Protein 4OOB (pdb70)

Sequence (245 aa):
TVTVEELPIDPANVAAYAAVTGLRYGNQVPLTYPFALTFPSVMSLVTGFDFPFAAMGAIHTENHITQYRPIAVTDAVGVRVRAENLREHRRGLLVDLVTNVSVGNDVAWHQVTTFLHQQRTSLSGEPKPPPQKPPPAAVLRITPAKIRRYAAVGGDHNPIHTNPIAAKLFGFPTVIAHGMFTAAAVLANIEARFPDAVRYSVRFAKPVLLPATAGLYVAEGDGGWDLTLRNMKGYPHLTATVRGL

Foldseek 3Di:
DFKDAWAAADLVLLVLLCVLLVADRDFFRAQLQVQLVCVLVQVCVVVVDRDLADPALKAWFKKKKWFQFTDTNGFIWIKDWDKDDWDADLFATKIWIWMFIDGPPDTGMIMTTIIGDGDHDPCVPDDDDDAPFDAFPDKDFAALVSQVSNSVRRRHPNCLQRPQVSVVVNPHRGRFHHPSSVQSNLCHPVVVPADRGKMKMKGADDTQHPRAIWGKHWDADPQGIWIFIAGVCGGTRMIMDMGHD

B-factor: mean 23.78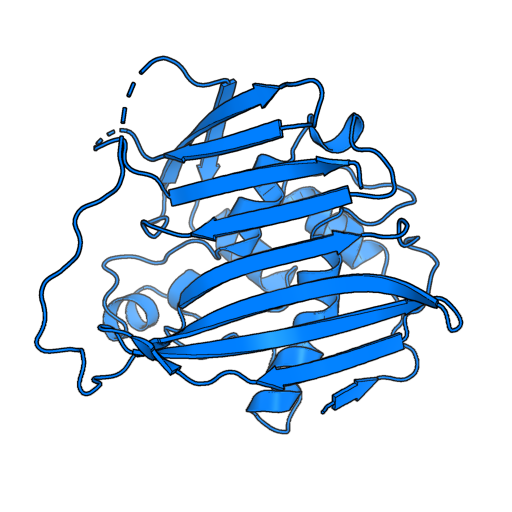, std 10.03, range [5.86, 68.4]

Secondary structure (DSSP, 8-state):
-EEEEEEE--HHHHHHHHHHHT---SSBPPTTHHHHHHHHHHHHHHHSS---SPPTT-EEEEEEEEESSPPBTT-EEEEEEEEEEEEEETTEEEEEEEEEEEETTEEEEEEEEEEEEE---TTSSSPPP-------SEEEEE-HHHHHHHHHHTT---TTTT-HHHHHHTT-SS-B--HHHHHHHTTTTGGGG--SSEEEEEEE-S--BSSEEEEEEEEE-SSEEEEEEE-----EEEEEEEEE-

Structure (mmCIF, N/CA/C/O backbone):
data_4OOB
#
_entry.id   4OOB
#
_cell.length_a   64.001
_cell.length_b   64.001
_cell.length_c   139.941
_cell.angle_alpha   90.000
_cell.angle_beta   90.000
_cell.angle_gamma   90.000
#
_symmetry.space_group_name_H-M   'P 43 21 2'
#
loop_
_entity.id
_entity.type
_entity.pdbx_description
1 polymer 'Uncharacterized protein HtdX'
2 non-polymer 'CHLORIDE ION'
3 water water
#
loop_
_atom_site.group_PDB
_atom_site.id
_atom_site.type_symbol
_atom_site.label_atom_id
_atom_site.label_alt_id
_atom_site.label_comp_id
_atom_site.label_asym_id
_atom_site.label_entity_id
_atom_site.label_seq_id
_atom_site.pdbx_PDB_ins_code
_atom_site.Cartn_x
_atom_site.Cartn_y
_atom_site.Cartn_z
_atom_site.occupancy
_atom_site.B_iso_or_equiv
_atom_site.auth_seq_id
_atom_site.auth_comp_id
_atom_site.auth_asym_id
_atom_site.auth_atom_id
_atom_site.pdbx_PDB_model_num
ATOM 1 N N . THR A 1 11 ? -13.949 -6.231 19.151 1.00 41.27 3 THR A N 1
ATOM 2 C CA . THR A 1 11 ? -14.032 -4.724 19.132 1.00 43.27 3 THR A CA 1
ATOM 3 C C . THR A 1 11 ? -12.811 -4.024 18.505 1.00 39.54 3 THR A C 1
ATOM 4 O O . THR A 1 11 ? -11.699 -4.335 18.843 1.00 34.80 3 THR A O 1
ATOM 8 N N . VAL A 1 12 ? -13.038 -3.089 17.574 1.00 37.08 4 VAL A N 1
ATOM 9 C CA . VAL A 1 12 ? -11.983 -2.170 17.092 1.00 34.66 4 VAL A CA 1
ATOM 10 C C . VAL A 1 12 ? -12.339 -0.739 17.474 1.00 33.84 4 VAL A C 1
ATOM 11 O O . VAL A 1 12 ? -13.501 -0.368 17.491 1.00 33.57 4 VAL A O 1
ATOM 15 N N . THR A 1 13 ? -11.318 0.076 17.712 1.00 32.54 5 THR A N 1
ATOM 16 C CA . THR A 1 13 ? -11.485 1.402 18.284 1.00 34.00 5 THR A CA 1
ATOM 17 C C . THR A 1 13 ? -10.613 2.379 17.511 1.00 34.16 5 THR A C 1
ATOM 18 O O . THR A 1 13 ? -9.444 2.091 17.254 1.00 36.34 5 THR A O 1
ATOM 22 N N . VAL A 1 14 ? -11.172 3.503 17.099 1.00 32.63 6 VAL A N 1
ATOM 23 C CA . VAL A 1 14 ? -10.362 4.522 16.434 1.00 34.17 6 VAL A CA 1
ATOM 24 C C . VAL A 1 14 ? -10.641 5.849 17.105 1.00 34.35 6 VAL A C 1
ATOM 25 O O . VAL A 1 14 ? -11.745 6.360 17.046 1.00 30.32 6 VAL A O 1
ATOM 29 N N . GLU A 1 15 ? -9.603 6.379 17.743 1.00 41.36 7 GLU A N 1
ATOM 30 C CA . GLU A 1 15 ? -9.694 7.538 18.629 1.00 44.78 7 GLU A CA 1
ATOM 31 C C . GLU A 1 15 ? -10.267 8.755 17.978 1.00 41.64 7 GLU A C 1
ATOM 32 O O . GLU A 1 15 ? -11.189 9.372 18.493 1.00 42.20 7 GLU A O 1
ATOM 38 N N . GLU A 1 16 ? -9.654 9.154 16.886 1.00 42.21 8 GLU A N 1
ATOM 39 C CA . GLU A 1 16 ? -10.015 10.412 16.274 1.00 46.78 8 GLU A CA 1
ATOM 40 C C . GLU A 1 16 ? -9.706 10.239 14.821 1.00 48.38 8 GLU A C 1
ATOM 41 O O . GLU A 1 16 ? -8.546 10.062 14.438 1.00 57.66 8 GLU A O 1
ATOM 47 N N . LEU A 1 17 ? -10.765 10.236 14.026 1.00 45.05 9 LEU A N 1
ATOM 48 C CA . LEU A 1 17 ? -10.673 10.017 12.607 1.00 41.55 9 LEU A CA 1
ATOM 49 C C . LEU A 1 17 ? -11.096 11.334 11.963 1.00 40.59 9 LEU A C 1
ATOM 50 O O . LEU A 1 17 ? -12.235 11.803 12.187 1.00 34.40 9 LEU A O 1
ATOM 55 N N . PRO A 1 18 ? -10.155 11.979 11.234 1.00 39.55 10 PRO A N 1
ATOM 56 C CA . PRO A 1 18 ? -10.512 13.212 10.526 1.00 38.67 10 PRO A CA 1
ATOM 57 C C . PRO A 1 18 ? -11.345 12.912 9.287 1.00 33.57 10 PRO A C 1
ATOM 58 O O . PRO A 1 18 ? -11.329 11.809 8.772 1.00 28.81 10 PRO A O 1
ATOM 62 N N . ILE A 1 19 ? -12.085 13.907 8.836 1.00 34.11 11 ILE A N 1
ATOM 63 C CA . ILE A 1 19 ? -12.860 13.776 7.620 1.00 32.91 11 ILE A CA 1
ATOM 64 C C . ILE A 1 19 ? -12.211 14.659 6.570 1.00 32.37 11 ILE A C 1
ATOM 65 O O . ILE A 1 19 ? -12.028 15.849 6.785 1.00 35.07 11 ILE A O 1
ATOM 70 N N . ASP A 1 20 ? -11.839 14.049 5.452 1.00 31.20 12 ASP A N 1
ATOM 71 C CA . ASP A 1 20 ? -11.423 14.770 4.285 1.00 30.89 12 ASP A CA 1
ATOM 72 C C . ASP A 1 20 ? -12.597 15.314 3.452 1.00 31.03 12 ASP A C 1
ATOM 73 O O . ASP A 1 20 ? -13.273 14.544 2.752 1.00 29.68 12 ASP A O 1
ATOM 78 N N . PRO A 1 21 ? -12.780 16.653 3.439 1.00 28.92 13 PRO A N 1
ATOM 79 C CA . PRO A 1 21 ? -13.885 17.223 2.700 1.00 28.01 13 PRO A CA 1
ATOM 80 C C . PRO A 1 21 ? -13.914 16.872 1.209 1.00 28.02 13 PRO A C 1
ATOM 81 O O . PRO A 1 21 ? -15.013 16.853 0.617 1.00 27.56 13 PRO A O 1
ATOM 85 N N . ALA A 1 22 ? -12.740 16.625 0.611 1.00 27.92 14 ALA A N 1
ATOM 86 C CA . ALA A 1 22 ? -12.628 16.266 -0.826 1.00 27.68 14 ALA A CA 1
ATOM 87 C C . ALA A 1 22 ? -13.252 14.894 -1.083 1.00 26.79 14 ALA A C 1
ATOM 88 O O . ALA A 1 22 ? -13.809 14.616 -2.166 1.00 27.34 14 ALA A O 1
ATOM 90 N N . ASN A 1 23 ? -13.088 14.015 -0.106 1.00 25.86 15 ASN A N 1
ATOM 91 C CA . ASN A 1 23 ? -13.615 12.674 -0.214 1.00 24.64 15 ASN A CA 1
ATOM 92 C C . ASN A 1 23 ? -15.140 12.722 -0.090 1.00 22.72 15 ASN A C 1
ATOM 93 O O . ASN A 1 23 ? -15.840 12.069 -0.834 1.00 22.12 15 ASN A O 1
ATOM 98 N N . VAL A 1 24 ? -15.644 13.545 0.828 1.00 21.80 16 VAL A N 1
ATOM 99 C CA . VAL A 1 24 ? -17.074 13.778 0.932 1.00 22.62 16 VAL A CA 1
ATOM 100 C C . VAL A 1 24 ? -17.615 14.312 -0.416 1.00 21.93 16 VAL A C 1
ATOM 101 O O . VAL A 1 24 ? -18.593 13.781 -0.937 1.00 20.97 16 VAL A O 1
ATOM 105 N N . ALA A 1 25 ? -16.957 15.331 -0.964 1.00 21.99 17 ALA A N 1
ATOM 106 C CA . ALA A 1 25 ? -17.388 15.953 -2.234 1.00 22.78 17 ALA A CA 1
ATOM 107 C C . ALA A 1 25 ? -17.413 14.923 -3.327 1.00 21.46 17 ALA A C 1
ATOM 108 O O . ALA A 1 25 ? -18.329 14.873 -4.109 1.00 21.80 17 ALA A O 1
ATOM 110 N N . ALA A 1 26 ? -16.379 14.098 -3.364 1.00 21.25 18 ALA A N 1
ATOM 111 C CA . ALA A 1 26 ? -16.242 13.124 -4.436 1.00 20.62 18 ALA A CA 1
ATOM 112 C C . ALA A 1 26 ? -17.333 12.089 -4.311 1.00 19.46 18 ALA A C 1
ATOM 113 O O . ALA A 1 26 ? -17.843 11.648 -5.326 1.00 19.77 18 ALA A O 1
ATOM 115 N N . TYR A 1 27 ? -17.647 11.709 -3.064 1.00 19.15 19 TYR A N 1
ATOM 116 C CA . TYR A 1 27 ? -18.718 10.751 -2.713 1.00 18.44 19 TYR A CA 1
ATOM 117 C C . TYR A 1 27 ? -20.078 11.312 -3.054 1.00 18.23 19 TYR A C 1
ATOM 118 O O . TYR A 1 27 ? -20.906 10.641 -3.674 1.00 17.59 19 TYR A O 1
ATOM 127 N N . ALA A 1 28 ? -20.348 12.527 -2.597 1.00 19.18 20 ALA A N 1
ATOM 128 C CA . ALA A 1 28 ? -21.578 13.176 -2.977 1.00 19.41 20 ALA A CA 1
ATOM 129 C C . ALA A 1 28 ? -21.687 13.200 -4.513 1.00 20.29 20 ALA A C 1
ATOM 130 O O . ALA A 1 28 ? -22.735 12.841 -5.048 1.00 22.65 20 ALA A O 1
ATOM 132 N N . ALA A 1 29 ? -20.613 13.527 -5.244 1.00 18.94 21 ALA A N 1
ATOM 133 C CA . ALA A 1 29 ? -20.722 13.593 -6.719 1.00 18.26 21 ALA A CA 1
ATOM 134 C C . ALA A 1 29 ? -21.060 12.242 -7.343 1.00 17.64 21 ALA A C 1
ATOM 135 O O . ALA A 1 29 ? -21.958 12.119 -8.206 1.00 17.13 21 ALA A O 1
ATOM 137 N N . VAL A 1 30 ? -20.327 11.212 -6.928 1.00 17.18 22 VAL A N 1
ATOM 138 C CA . VAL A 1 30 ? -20.560 9.883 -7.522 1.00 17.05 22 VAL A CA 1
ATOM 139 C C . VAL A 1 30 ? -21.952 9.306 -7.170 1.00 15.95 22 VAL A C 1
ATOM 140 O O . VAL A 1 30 ? -22.558 8.633 -8.009 1.00 14.89 22 VAL A O 1
ATOM 144 N N . THR A 1 31 ? -22.427 9.531 -5.933 1.00 15.43 23 THR A N 1
ATOM 145 C CA . THR A 1 31 ? -23.750 9.037 -5.524 1.00 15.70 23 THR A CA 1
ATOM 146 C C . THR A 1 31 ? -24.910 9.912 -5.987 1.00 16.45 23 THR A C 1
ATOM 147 O O . THR A 1 31 ? -26.068 9.486 -5.907 1.00 16.60 23 THR A O 1
ATOM 151 N N . GLY A 1 32 ? -24.595 11.093 -6.526 1.00 17.67 24 GLY A N 1
ATOM 152 C CA . GLY A 1 32 ? -25.588 12.072 -6.933 1.00 18.92 24 GLY A CA 1
ATOM 153 C C . GLY A 1 32 ? -26.261 12.761 -5.745 1.00 20.71 24 GLY A C 1
ATOM 154 O O . GLY A 1 32 ? -27.430 13.112 -5.804 1.00 24.47 24 GLY A O 1
ATOM 155 N N . LEU A 1 33 ? -25.555 12.903 -4.640 1.00 20.76 25 LEU A N 1
ATOM 156 C CA . LEU A 1 33 ? -26.113 13.450 -3.433 1.00 20.03 25 LEU A CA 1
ATOM 157 C C . LEU A 1 33 ? -25.499 14.841 -3.264 1.00 21.45 25 LEU A C 1
ATOM 158 O O . LEU A 1 33 ? -24.615 15.230 -4.038 1.00 21.55 25 LEU A O 1
ATOM 163 N N . ARG A 1 34 ? -25.985 15.604 -2.298 1.00 21.93 26 ARG A N 1
ATOM 164 C CA . ARG A 1 34 ? -25.656 17.011 -2.201 1.00 23.37 26 ARG A CA 1
ATOM 165 C C . ARG A 1 34 ? -24.413 17.148 -1.323 1.00 22.63 26 ARG A C 1
ATOM 166 O O . ARG A 1 34 ? -24.348 16.542 -0.285 1.00 22.78 26 ARG A O 1
ATOM 174 N N . TYR A 1 35 ? -23.415 17.891 -1.772 1.00 22.12 27 TYR A N 1
ATOM 175 C CA . TYR A 1 35 ? -22.258 18.211 -0.978 1.00 22.85 27 TYR A CA 1
ATOM 176 C C . TYR A 1 35 ? -22.552 19.509 -0.248 1.00 23.09 27 TYR A C 1
ATOM 177 O O . TYR A 1 35 ? -22.877 20.499 -0.885 1.00 23.81 27 TYR A O 1
ATOM 186 N N . GLY A 1 36 ? -22.389 19.487 1.067 1.00 22.34 28 GLY A N 1
ATOM 187 C CA . GLY A 1 36 ? -22.569 20.636 1.929 1.00 24.94 28 GLY A CA 1
ATOM 188 C C . GLY A 1 36 ? -21.853 20.545 3.275 1.00 27.58 28 GLY A C 1
ATOM 189 O O . GLY A 1 36 ? -20.892 19.749 3.461 1.00 28.89 28 GLY A O 1
ATOM 190 N N . ASN A 1 37 ? -22.290 21.375 4.225 1.00 30.07 2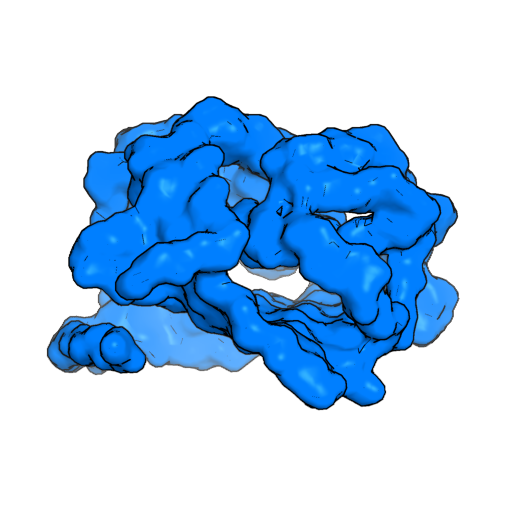9 ASN A N 1
ATOM 191 C CA . ASN A 1 37 ? -21.680 21.363 5.583 1.00 31.55 29 ASN A CA 1
ATOM 192 C C . ASN A 1 37 ? -21.855 20.041 6.305 1.00 28.04 29 ASN A C 1
ATOM 193 O O . ASN A 1 37 ? -20.945 19.664 7.041 1.00 25.23 29 ASN A O 1
ATOM 198 N N . GLN A 1 38 ? -23.014 19.372 6.120 1.00 26.94 30 GLN A N 1
ATOM 199 C CA . GLN A 1 38 ? -23.257 18.031 6.724 1.00 26.52 30 GLN A CA 1
ATOM 200 C C . GLN A 1 38 ? -22.885 16.920 5.756 1.00 24.58 30 GLN A C 1
ATOM 201 O O . GLN A 1 38 ? -23.269 16.944 4.599 1.00 23.49 30 GLN A O 1
ATOM 207 N N . VAL A 1 39 ? -22.218 15.880 6.239 1.00 23.05 31 VAL A N 1
ATOM 208 C CA . VAL A 1 39 ? -22.023 14.709 5.390 1.00 20.45 31 VAL A CA 1
ATOM 209 C C . VAL A 1 39 ? -23.388 14.103 5.108 1.00 19.22 31 VAL A C 1
ATOM 210 O O . VAL A 1 39 ? -24.282 14.158 5.959 1.00 18.15 31 VAL A O 1
ATOM 214 N N . PRO A 1 40 ? -23.545 13.526 3.913 1.00 17.46 32 PRO A N 1
ATOM 215 C CA . PRO A 1 40 ? -24.728 12.738 3.614 1.00 16.70 32 PRO A CA 1
ATOM 216 C C . PRO A 1 40 ? -24.973 11.606 4.611 1.00 16.08 32 PRO A C 1
ATOM 217 O O . PRO A 1 40 ? -24.057 10.995 5.106 1.00 15.61 32 PRO A O 1
ATOM 221 N N . LEU A 1 41 ? -26.241 11.317 4.854 1.00 16.07 33 LEU A N 1
ATOM 222 C CA . LEU A 1 41 ? -26.656 10.341 5.868 1.00 15.45 33 LEU A CA 1
ATOM 223 C C . LEU A 1 41 ? -25.903 9.026 5.787 1.00 14.54 33 LEU A C 1
ATOM 224 O O . LEU A 1 41 ? -25.535 8.491 6.801 1.00 14.35 33 LEU A O 1
ATOM 229 N N . THR A 1 42 ? -25.685 8.512 4.571 1.00 14.88 34 THR A N 1
ATOM 230 C CA . THR A 1 42 ? -24.989 7.216 4.351 1.00 14.44 34 THR A CA 1
ATOM 231 C C . TH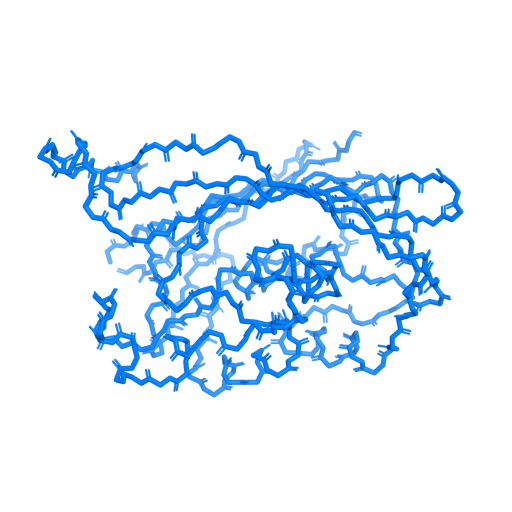R A 1 42 ? -23.430 7.285 4.307 1.00 14.50 34 THR A C 1
ATOM 232 O O . THR A 1 42 ? -22.770 6.259 4.224 1.00 13.86 34 THR A O 1
ATOM 236 N N . TYR A 1 43 ? -22.855 8.498 4.347 1.00 14.43 35 TYR A N 1
ATOM 237 C CA . TYR A 1 43 ? -21.437 8.656 4.079 1.00 14.26 35 TYR A CA 1
ATOM 238 C C . TYR A 1 43 ? -20.539 7.973 5.136 1.00 13.59 35 TYR A C 1
ATOM 239 O O . TYR A 1 43 ? -19.468 7.477 4.801 1.00 12.07 35 TYR A O 1
ATOM 248 N N . PRO A 1 44 ? -20.977 7.962 6.414 1.00 13.59 36 PRO A N 1
ATOM 249 C CA . PRO A 1 44 ? -20.122 7.356 7.422 1.00 13.71 36 PRO A CA 1
ATOM 250 C C . PRO A 1 44 ? -19.979 5.857 7.240 1.00 13.70 36 PRO A C 1
ATOM 251 O O . PRO A 1 44 ? -19.076 5.270 7.836 1.00 14.01 36 PRO A O 1
ATOM 255 N N . PHE A 1 45 ? -20.804 5.252 6.388 1.00 13.66 37 PHE A N 1
ATOM 256 C CA . PHE A 1 45 ? -20.506 3.904 5.964 1.00 14.27 37 PHE A CA 1
ATOM 257 C C . PHE A 1 45 ? -19.145 3.870 5.273 1.00 14.73 37 PHE A C 1
ATOM 258 O O . PHE A 1 45 ? -18.295 3.033 5.606 1.00 15.06 37 PHE A O 1
ATOM 266 N N . ALA A 1 46 ? -18.937 4.722 4.286 1.00 15.30 38 ALA A N 1
ATOM 267 C CA . ALA A 1 46 ? -17.625 4.711 3.590 1.00 16.40 38 ALA A CA 1
ATOM 268 C C . ALA A 1 46 ? -16.483 5.077 4.536 1.00 16.44 38 ALA A C 1
ATOM 269 O O . ALA A 1 46 ? -15.427 4.442 4.581 1.00 16.94 38 ALA A O 1
ATOM 271 N N . LEU A 1 47 ? -16.711 6.084 5.348 1.00 17.30 39 LEU A N 1
ATOM 272 C CA . LEU A 1 47 ? -15.665 6.574 6.219 1.00 17.01 39 LEU A CA 1
ATOM 273 C C . LEU A 1 47 ? -15.130 5.500 7.188 1.00 16.79 39 LEU A C 1
ATOM 274 O O . LEU A 1 47 ? -13.923 5.452 7.482 1.00 17.17 39 LEU A O 1
ATOM 279 N N . THR A 1 48 ? -16.050 4.707 7.741 1.00 16.36 40 THR A N 1
ATOM 280 C CA . THR A 1 48 ? -15.729 3.718 8.776 1.00 14.98 40 THR A CA 1
ATOM 281 C C . THR A 1 48 ? -15.355 2.371 8.212 1.00 15.42 40 THR A C 1
ATOM 282 O O . THR A 1 48 ? -14.797 1.557 8.923 1.00 15.28 40 THR A O 1
ATOM 286 N N . PHE A 1 49 ? -15.609 2.121 6.932 1.00 17.56 41 PHE A N 1
ATOM 287 C CA . PHE A 1 49 ? -15.552 0.742 6.429 1.00 19.61 41 PHE A CA 1
ATOM 288 C C . PHE A 1 49 ? -14.184 0.086 6.498 1.00 20.31 41 PHE A C 1
ATOM 289 O O . PHE A 1 49 ? -14.035 -1.106 6.796 1.00 18.18 41 PHE A O 1
ATOM 297 N N . PRO A 1 50 ? -13.162 0.858 6.201 1.00 22.69 42 PRO A N 1
ATOM 298 C CA . PRO A 1 50 ? -11.866 0.250 6.393 1.00 23.29 42 PRO A CA 1
ATOM 299 C C . PRO A 1 50 ? -11.584 -0.115 7.873 1.00 22.19 42 PRO A C 1
ATOM 300 O O . PRO A 1 50 ? -10.920 -1.126 8.094 1.00 21.49 42 PRO A O 1
ATOM 304 N N . SER A 1 51 ? -12.110 0.631 8.852 1.00 20.20 43 SER A N 1
ATOM 305 C CA . SER A 1 51 ? -12.021 0.223 10.272 1.00 20.02 43 SER A CA 1
ATOM 306 C C . SER A 1 51 ? -12.875 -1.016 10.578 1.00 19.22 43 SER A C 1
ATOM 307 O O . SER A 1 51 ? -12.484 -1.886 11.358 1.00 17.33 43 SER A O 1
ATOM 310 N N . VAL A 1 52 ? -14.021 -1.096 9.922 1.00 19.33 44 VAL A N 1
ATOM 311 C CA . VAL A 1 52 ? -14.874 -2.283 9.994 1.00 21.29 44 VAL A CA 1
ATOM 312 C C . VAL A 1 52 ? -14.181 -3.594 9.542 1.00 22.76 44 VAL A C 1
ATOM 313 O O . VAL A 1 52 ? -14.164 -4.581 10.277 1.00 23.46 44 VAL A O 1
ATOM 317 N N . MET A 1 53 ? -13.633 -3.592 8.331 1.00 23.76 45 MET A N 1
ATOM 318 C CA . MET A 1 53 ? -12.856 -4.722 7.802 1.00 24.87 45 MET A CA 1
ATOM 319 C C . MET A 1 53 ? -11.477 -4.988 8.469 1.00 26.44 45 MET A C 1
ATOM 320 O O . MET A 1 53 ? -10.884 -6.047 8.250 1.00 26.58 45 MET A O 1
ATOM 325 N N . SER A 1 54 ? -10.940 -4.035 9.242 1.00 24.09 46 SER A N 1
ATOM 326 C CA . SER A 1 54 ? -9.738 -4.307 9.976 1.00 22.86 46 SER A CA 1
ATOM 327 C C . SER A 1 54 ? -10.125 -5.150 11.189 1.00 22.15 46 SER A C 1
ATOM 328 O O . SER A 1 54 ? -9.331 -5.874 11.753 1.00 20.16 46 SER A O 1
ATOM 331 N N . LEU A 1 55 ? -11.384 -5.103 11.570 1.00 22.87 47 LEU A N 1
ATOM 332 C CA . LEU A 1 55 ? -11.830 -5.970 12.627 1.00 24.27 47 LEU A CA 1
ATOM 333 C C . LEU A 1 55 ? -11.907 -7.419 12.146 1.00 24.82 47 LEU A C 1
ATOM 334 O O . LEU A 1 55 ? -11.629 -8.350 12.901 1.00 22.66 47 LEU A O 1
ATOM 339 N N . VAL A 1 56 ? -12.317 -7.639 10.907 1.00 26.05 48 VAL A N 1
ATOM 340 C CA . VAL A 1 56 ? -12.486 -9.042 10.515 1.00 26.53 48 VAL A CA 1
ATOM 341 C C . VAL A 1 56 ? -11.110 -9.560 10.120 1.00 25.30 48 VAL A C 1
ATOM 342 O O . VAL A 1 56 ? -10.754 -10.704 10.459 1.00 24.30 48 VAL A O 1
ATOM 346 N N . THR A 1 57 ? -10.316 -8.701 9.482 1.00 24.03 49 THR A N 1
ATOM 347 C CA . THR A 1 57 ? -9.006 -9.122 8.992 1.00 25.44 49 THR A CA 1
ATOM 348 C C . THR A 1 57 ? -7.847 -8.963 9.969 1.00 25.85 49 THR A C 1
ATOM 349 O O . THR A 1 57 ? -6.870 -9.669 9.858 1.00 26.96 49 THR A O 1
ATOM 353 N N . GLY A 1 58 ? -7.931 -8.012 10.894 1.00 27.81 50 GLY A N 1
ATOM 354 C CA . GLY A 1 58 ? -6.782 -7.640 11.722 1.00 27.67 50 GLY A CA 1
ATOM 355 C C . GLY A 1 58 ? -5.863 -6.606 11.096 1.00 28.88 50 GLY A C 1
ATOM 356 O O . GLY A 1 58 ? -5.005 -6.107 11.769 1.00 29.87 50 GLY A O 1
ATOM 357 N N . PHE A 1 59 ? -6.016 -6.287 9.814 1.00 30.29 51 PHE A N 1
ATOM 358 C CA . PHE A 1 59 ? -5.254 -5.177 9.185 1.00 33.29 51 PHE A CA 1
ATOM 359 C C . PHE A 1 59 ? -6.227 -4.300 8.370 1.00 38.93 51 PHE A C 1
ATOM 360 O O . PHE A 1 59 ? -7.407 -4.672 8.186 1.00 39.69 51 PHE A O 1
ATOM 368 N N . ASP A 1 60 ? -5.789 -3.148 7.863 1.00 42.16 52 ASP A N 1
ATOM 369 C CA . ASP A 1 60 ? -6.805 -2.122 7.544 1.00 43.59 52 ASP A CA 1
ATOM 370 C C . ASP A 1 60 ? -7.762 -2.452 6.330 1.00 39.85 52 ASP A C 1
ATOM 371 O O . ASP A 1 60 ? -8.936 -2.010 6.354 1.00 34.91 52 ASP A O 1
ATOM 376 N N . PHE A 1 61 ? -7.310 -3.245 5.338 1.00 32.53 53 PHE A N 1
ATOM 377 C CA . PHE A 1 61 ? -8.239 -3.881 4.289 1.00 31.13 53 PHE A CA 1
ATOM 378 C C . PHE A 1 61 ? -9.550 -3.132 3.808 1.00 26.88 53 PHE A C 1
ATOM 379 O O . PHE A 1 61 ? -10.641 -3.310 4.366 1.00 28.33 53 PHE A O 1
ATOM 387 N N . PRO A 1 62 ? -9.461 -2.305 2.766 1.00 25.44 54 PRO A N 1
ATOM 388 C CA . PRO A 1 62 ? -10.614 -1.588 2.202 1.00 23.41 54 PRO A CA 1
ATOM 389 C C . PRO A 1 62 ? -11.374 -2.412 1.070 1.00 22.60 54 PRO A C 1
ATOM 390 O O . PRO A 1 62 ? -11.361 -2.065 -0.132 1.00 19.01 54 PRO A O 1
ATOM 394 N N . PHE A 1 63 ? -11.977 -3.524 1.500 1.00 21.24 55 PHE A N 1
ATOM 395 C CA . PHE A 1 63 ? -12.719 -4.441 0.632 1.00 20.11 55 PHE A CA 1
ATOM 396 C C . PHE A 1 63 ? -13.640 -5.203 1.561 1.00 18.57 55 PHE A C 1
ATOM 397 O O . PHE A 1 63 ? -13.231 -5.628 2.660 1.00 18.66 55 PHE A O 1
ATOM 405 N N . ALA A 1 64 ? -14.865 -5.425 1.093 1.00 17.13 56 ALA A N 1
ATOM 406 C CA . ALA A 1 64 ? -15.718 -6.438 1.680 1.00 15.58 56 ALA A CA 1
ATOM 407 C C . ALA A 1 64 ? -15.089 -7.716 1.178 1.00 14.80 56 ALA A C 1
ATOM 408 O O . ALA A 1 64 ? -14.422 -7.719 0.145 1.00 13.63 56 ALA A O 1
ATOM 410 N N . ALA A 1 65 ? -15.249 -8.794 1.933 1.00 15.12 57 ALA A N 1
ATOM 411 C CA . ALA A 1 65 ? -14.677 -10.091 1.511 1.00 16.14 57 ALA A CA 1
ATOM 412 C C . ALA A 1 65 ? -15.237 -10.357 0.141 1.00 16.49 57 ALA A C 1
ATOM 413 O O . ALA A 1 65 ? -16.420 -9.985 -0.190 1.00 15.98 57 ALA A O 1
ATOM 415 N N . MET A 1 66 ? -14.404 -10.995 -0.665 1.00 16.82 58 MET A N 1
ATOM 416 C CA . MET A 1 66 ? -14.705 -11.150 -2.059 1.00 17.41 58 MET A CA 1
ATOM 417 C C . MET A 1 66 ? -15.966 -11.973 -2.134 1.00 16.66 58 MET A C 1
ATOM 418 O O . MET A 1 66 ? -16.144 -12.960 -1.438 1.00 16.78 58 MET A O 1
ATOM 423 N N . GLY A 1 67 ? -16.904 -11.537 -2.923 1.00 16.89 59 GLY A N 1
ATOM 424 C CA . GLY A 1 67 ? -18.112 -12.302 -3.031 1.00 18.11 59 GLY A CA 1
ATOM 425 C C . GLY A 1 67 ? -19.193 -12.086 -1.966 1.00 18.81 59 GLY A C 1
ATOM 426 O O . GLY A 1 67 ? -20.380 -12.358 -2.314 1.00 17.85 59 GLY A O 1
ATOM 427 N N . ALA A 1 68 ? -18.798 -11.647 -0.716 1.00 17.40 60 ALA A N 1
ATOM 428 C CA . ALA A 1 68 ? -19.735 -11.190 0.335 1.00 15.96 60 ALA A CA 1
ATOM 429 C C . ALA A 1 68 ? -20.878 -10.428 -0.270 1.00 14.57 60 ALA A C 1
ATOM 430 O O . ALA A 1 68 ? -20.712 -9.708 -1.247 1.00 13.83 60 ALA A O 1
ATOM 432 N N . ILE A 1 69 ? -22.027 -10.545 0.346 1.00 13.88 61 ILE A N 1
ATOM 433 C CA . ILE A 1 69 ? -23.211 -9.893 -0.175 1.00 13.65 61 ILE A CA 1
ATOM 434 C C . ILE A 1 69 ? -23.781 -9.095 0.978 1.00 13.03 61 ILE A C 1
ATOM 435 O O . ILE A 1 69 ? -23.984 -9.641 2.047 1.00 11.96 61 ILE A O 1
ATOM 440 N N . HIS A 1 70 ? -24.003 -7.804 0.742 1.00 12.17 62 HIS A N 1
ATOM 441 C CA . HIS A 1 70 ? -24.624 -6.947 1.720 1.00 11.92 62 HIS A CA 1
ATOM 442 C C . HIS A 1 70 ? -26.166 -7.229 1.704 1.00 11.64 62 HIS A C 1
ATOM 443 O O . HIS A 1 70 ? -26.862 -7.009 0.709 1.00 10.98 62 HIS A O 1
ATOM 450 N N . THR A 1 71 ? -26.706 -7.673 2.830 1.00 11.38 63 THR A N 1
ATOM 451 C CA . THR A 1 71 ? -28.113 -8.026 2.863 1.00 11.49 63 THR A CA 1
ATOM 452 C C . THR A 1 71 ? -28.979 -6.951 3.521 1.00 12.19 63 THR A C 1
ATOM 453 O O . THR A 1 71 ? -30.087 -6.767 3.075 1.00 12.27 63 THR A O 1
ATOM 457 N N . GLU A 1 72 ? -28.454 -6.233 4.525 1.00 13.00 64 GLU A N 1
ATOM 458 C CA . GLU A 1 72 ? -29.215 -5.292 5.328 1.00 14.27 64 GLU A CA 1
ATOM 459 C C . GLU A 1 72 ? -28.351 -4.222 5.939 1.00 14.05 64 GLU A C 1
ATOM 460 O O . GLU A 1 72 ? -27.170 -4.442 6.276 1.00 13.65 64 GLU A O 1
ATOM 466 N N . ASN A 1 73 ? -28.959 -3.055 6.109 1.00 13.94 65 ASN A N 1
ATOM 467 C CA . ASN A 1 73 ? -28.280 -1.936 6.708 1.00 14.00 65 ASN A CA 1
ATOM 468 C C . ASN A 1 73 ? -29.240 -1.049 7.444 1.00 14.16 65 ASN A C 1
ATOM 469 O O . ASN A 1 73 ? -30.239 -0.613 6.849 1.00 14.53 65 ASN A O 1
ATOM 474 N N . HIS A 1 74 ? -28.935 -0.767 8.708 1.00 14.56 66 HIS A N 1
ATOM 475 C CA . HIS A 1 74 ? -29.787 0.087 9.526 1.00 15.80 66 HIS A CA 1
ATOM 476 C C . HIS A 1 74 ? -28.927 1.187 10.096 1.00 15.27 66 HIS A C 1
ATOM 477 O O . HIS A 1 74 ? -27.947 0.926 10.835 1.00 14.40 66 HIS A O 1
ATOM 484 N N . ILE A 1 75 ? -29.261 2.416 9.710 1.00 14.98 67 ILE A N 1
ATOM 485 C CA . ILE A 1 75 ? -28.481 3.581 10.151 1.00 14.84 67 ILE A CA 1
ATOM 486 C C . ILE A 1 75 ? -29.411 4.368 11.039 1.00 15.20 67 ILE A C 1
ATOM 487 O O . ILE A 1 75 ? -30.550 4.631 10.659 1.00 15.02 67 ILE A O 1
ATOM 492 N N . THR A 1 76 ? -28.948 4.710 12.226 1.00 15.32 68 THR A N 1
ATOM 493 C CA . THR A 1 76 ? -29.692 5.653 13.059 1.00 16.25 68 THR A CA 1
ATOM 494 C C . THR A 1 76 ? -28.838 6.900 13.274 1.00 17.16 68 THR A C 1
ATOM 495 O O . THR A 1 76 ? -27.833 6.830 13.959 1.00 17.03 68 THR A O 1
ATOM 499 N N . GLN A 1 77 ? -29.234 8.034 12.668 1.00 17.91 69 GLN A N 1
ATOM 500 C CA . GLN A 1 77 ? -28.514 9.275 12.854 1.00 18.86 69 GLN A CA 1
ATOM 501 C C . GLN A 1 77 ? -29.155 10.104 13.948 1.00 20.16 69 GLN A C 1
ATOM 502 O O . GLN A 1 77 ? -30.245 10.581 13.741 1.00 22.20 69 GLN A O 1
ATOM 508 N N . TYR A 1 78 ? -28.460 10.330 15.076 1.00 21.68 70 TYR A N 1
ATOM 509 C CA . TYR A 1 78 ? -28.979 11.142 16.203 1.00 22.56 70 TYR A CA 1
ATOM 510 C C . TYR A 1 78 ? -28.750 12.606 15.932 1.00 24.90 70 TYR A C 1
ATOM 511 O O . TYR A 1 78 ? -29.547 13.435 16.309 1.00 25.34 70 TYR A O 1
ATOM 520 N N . ARG A 1 79 ? -27.627 12.928 15.309 1.00 27.79 71 ARG A N 1
ATOM 521 C CA . ARG A 1 79 ? -27.423 14.247 14.790 1.00 29.23 71 ARG A CA 1
ATOM 522 C C . ARG A 1 79 ? -26.439 14.218 13.651 1.00 27.22 71 ARG A C 1
ATOM 523 O O . ARG A 1 79 ? -25.549 13.404 13.637 1.00 26.74 71 ARG A O 1
ATOM 531 N N . PRO A 1 80 ? -26.585 15.144 12.707 1.00 27.26 72 PRO A N 1
ATOM 532 C CA . PRO A 1 80 ? -25.712 15.272 11.561 1.00 27.67 72 PRO A CA 1
ATOM 533 C C . PRO A 1 80 ? -24.269 15.454 11.928 1.00 27.69 72 PRO A C 1
ATOM 534 O O . PRO A 1 80 ? -23.952 16.082 12.910 1.00 29.51 72 PRO A O 1
ATOM 538 N N . ILE A 1 81 ? -23.406 14.906 11.110 1.00 28.45 73 ILE A N 1
ATOM 539 C CA . ILE A 1 81 ? -21.979 15.025 11.306 1.00 30.63 73 ILE A CA 1
ATOM 540 C C . ILE A 1 81 ? -21.447 16.066 10.318 1.00 30.28 73 ILE A C 1
ATOM 541 O O . ILE A 1 81 ? -21.729 16.010 9.117 1.00 28.27 73 ILE A O 1
ATOM 546 N N . ALA A 1 82 ? -20.710 17.032 10.850 1.00 29.33 74 ALA A N 1
ATOM 547 C CA . ALA A 1 82 ? -20.172 18.080 10.033 1.00 28.52 74 ALA A CA 1
ATOM 548 C C . ALA A 1 82 ? -18.952 17.548 9.281 1.00 27.47 74 ALA A C 1
ATOM 549 O O . ALA A 1 82 ? -18.227 16.675 9.736 1.00 26.01 74 ALA A O 1
ATOM 551 N N . VAL A 1 83 ? -18.793 18.043 8.072 1.00 27.70 75 VAL A N 1
ATOM 552 C CA . VAL A 1 83 ? -17.596 17.836 7.303 1.00 28.42 75 VAL A CA 1
ATOM 553 C C . VAL A 1 83 ? -16.362 18.262 8.146 1.00 30.29 75 VAL A C 1
ATOM 554 O O . VAL A 1 83 ? -15.289 17.680 8.039 1.00 31.72 75 VAL A O 1
ATOM 558 N N . THR A 1 84 ? -16.540 19.249 9.022 1.00 32.88 76 THR A N 1
ATOM 559 C CA . THR A 1 84 ? -15.447 19.781 9.864 1.00 35.21 76 THR A CA 1
ATOM 560 C C . THR A 1 84 ? -15.211 18.986 11.142 1.00 37.02 76 THR A C 1
ATOM 561 O O . THR A 1 84 ? -14.234 19.222 11.819 1.00 39.27 76 THR A O 1
ATOM 565 N N . ASP A 1 85 ? -16.098 18.042 11.471 1.00 37.16 77 ASP A N 1
ATOM 566 C CA . ASP A 1 85 ? -15.895 17.155 12.621 1.00 34.66 77 ASP A CA 1
ATOM 567 C C . ASP A 1 85 ? -14.763 16.150 12.406 1.00 33.16 77 ASP A C 1
ATOM 568 O O . ASP A 1 85 ? -14.469 15.741 11.289 1.00 32.92 77 ASP A O 1
ATOM 573 N N . ALA A 1 86 ? -14.105 15.787 13.496 1.00 31.25 78 ALA A N 1
ATOM 574 C CA . ALA A 1 86 ? -13.298 14.567 13.553 1.00 31.17 78 ALA A CA 1
ATOM 575 C C . ALA A 1 86 ? -14.179 13.572 14.335 1.00 29.57 78 ALA A C 1
ATOM 576 O O . ALA A 1 86 ? -15.037 14.026 15.118 1.00 30.49 78 ALA A O 1
ATOM 578 N N . VAL A 1 87 ? -14.023 12.254 14.132 1.00 27.24 79 VAL A N 1
ATOM 579 C CA . VAL A 1 87 ? -14.954 11.280 14.770 1.00 24.26 79 VAL A CA 1
ATOM 580 C C . VAL A 1 87 ? -14.325 10.144 15.560 1.00 23.92 79 VAL A C 1
ATOM 581 O O . VAL A 1 87 ? -13.276 9.644 15.195 1.00 25.90 79 VAL A O 1
ATOM 585 N N . GLY A 1 88 ? -14.969 9.747 16.656 1.00 22.92 80 GLY A N 1
ATOM 586 C CA . GLY A 1 88 ? -14.572 8.529 17.375 1.00 23.16 80 GLY A CA 1
ATOM 587 C C . GLY A 1 88 ? -15.290 7.383 16.686 1.00 22.37 80 GLY A C 1
ATOM 588 O O . GLY A 1 88 ? -16.436 7.512 16.297 1.00 21.65 80 GLY A O 1
ATOM 589 N N . VAL A 1 89 ? -14.622 6.263 16.512 1.00 23.44 81 VAL A N 1
ATOM 590 C CA . VAL A 1 89 ? -15.229 5.108 15.870 1.00 22.81 81 VAL A CA 1
ATOM 591 C C . VAL A 1 89 ? -15.025 3.872 16.733 1.00 22.85 81 VAL A C 1
ATOM 592 O O . VAL A 1 89 ? -13.931 3.557 17.155 1.00 22.48 81 VAL A O 1
ATOM 596 N N . ARG A 1 90 ? -16.098 3.151 16.980 1.00 24.38 82 ARG A N 1
ATOM 597 C CA . ARG A 1 90 ? -16.002 1.844 17.593 1.00 25.54 82 ARG A CA 1
ATOM 598 C C . ARG A 1 90 ? -16.846 0.879 16.776 1.00 22.63 82 ARG A C 1
ATOM 599 O O . ARG A 1 90 ? -17.971 1.196 16.476 1.00 21.09 82 ARG A O 1
ATOM 607 N N . VAL A 1 91 ? -16.307 -0.305 16.494 1.00 21.61 83 VAL A N 1
ATOM 608 C CA . VAL A 1 91 ? -16.980 -1.341 15.688 1.00 21.47 83 VAL A CA 1
ATOM 609 C C . VAL A 1 91 ? -17.016 -2.664 16.422 1.00 21.44 83 VAL A C 1
ATOM 610 O O . VAL A 1 91 ? -16.031 -3.047 17.061 1.00 22.05 83 VAL A O 1
ATOM 614 N N . ARG A 1 92 ? -18.106 -3.409 16.304 1.00 22.05 84 ARG A N 1
ATOM 615 C CA . ARG A 1 92 ? -18.054 -4.807 16.714 1.00 23.41 84 ARG A CA 1
ATOM 616 C C . ARG A 1 92 ? -18.878 -5.737 15.853 1.00 22.00 84 ARG A C 1
ATOM 617 O O . ARG A 1 92 ? -19.821 -5.310 15.159 1.00 22.05 84 ARG A O 1
ATOM 625 N N . ALA A 1 93 ? -18.463 -7.003 15.896 1.00 20.96 85 ALA A N 1
ATOM 626 C CA . ALA A 1 93 ? -19.008 -8.104 15.138 1.00 21.09 85 ALA A CA 1
ATOM 627 C C . ALA A 1 93 ? -19.750 -9.074 16.021 1.00 21.57 85 ALA A C 1
ATOM 628 O O . ALA A 1 93 ? -19.255 -9.465 17.042 1.00 25.62 85 ALA A O 1
ATOM 630 N N . GLU A 1 94 ? -20.909 -9.535 15.598 1.00 22.36 86 GLU A N 1
ATOM 631 C CA . GLU A 1 94 ? -21.751 -10.307 16.476 1.00 22.37 86 GLU A CA 1
ATOM 632 C C . GLU A 1 94 ? -22.814 -10.998 15.644 1.00 20.32 86 GLU A C 1
ATOM 633 O O . GLU A 1 94 ? -23.019 -10.677 14.460 1.00 19.24 86 GLU A O 1
ATOM 639 N N . ASN A 1 95 ? -23.509 -11.933 16.278 1.00 18.50 87 ASN A N 1
ATOM 640 C CA . ASN A 1 95 ? -24.715 -12.520 15.761 1.00 17.23 87 ASN A CA 1
ATOM 641 C C . ASN A 1 95 ? -24.420 -13.327 14.501 1.00 17.66 87 ASN A C 1
ATOM 642 O O . ASN A 1 95 ? -25.145 -13.225 13.516 1.00 16.60 87 ASN A O 1
ATOM 647 N N . LEU A 1 96 ? -23.364 -14.137 14.537 1.00 18.97 88 LEU A N 1
ATOM 648 C CA . LEU A 1 96 ? -23.144 -15.132 13.485 1.00 20.54 88 LEU A CA 1
ATOM 649 C C . LEU A 1 96 ? -24.317 -16.020 13.410 1.00 19.41 88 LEU A C 1
ATOM 650 O O . LEU A 1 96 ? -24.678 -16.615 14.399 1.00 18.40 88 LEU A O 1
ATOM 655 N N . ARG A 1 97 ? -24.893 -16.153 12.232 1.00 18.84 89 ARG A N 1
ATOM 656 C CA . ARG A 1 97 ? -25.868 -17.212 12.060 1.00 18.44 89 ARG A CA 1
ATOM 657 C C . ARG A 1 97 ? -25.935 -17.680 10.614 1.00 18.03 89 ARG A C 1
ATOM 658 O O . ARG A 1 97 ? -25.471 -16.991 9.662 1.00 15.89 89 ARG A O 1
ATOM 666 N N . GLU A 1 98 ? -26.527 -18.861 10.491 1.00 18.33 90 GLU A N 1
ATOM 667 C CA . GLU A 1 98 ? -26.564 -19.614 9.279 1.00 19.24 90 GLU A CA 1
ATOM 668 C C . GLU A 1 98 ? -27.670 -19.116 8.411 1.00 18.76 90 GLU A C 1
ATOM 669 O O . GLU A 1 98 ? -28.665 -18.656 8.884 1.00 21.55 90 GLU A O 1
ATOM 675 N N . HIS A 1 99 ? -27.463 -19.188 7.123 1.00 18.48 91 HIS A N 1
ATOM 676 C CA . HIS A 1 99 ? -28.433 -18.814 6.130 1.00 17.99 91 HIS A CA 1
ATOM 677 C C . HIS A 1 99 ? -28.247 -19.898 5.044 1.00 18.12 91 HIS A C 1
ATOM 678 O O . HIS A 1 99 ? -27.293 -20.645 5.066 1.00 18.72 91 HIS A O 1
ATOM 685 N N . ARG A 1 100 ? -29.201 -20.024 4.160 1.00 19.15 92 ARG A N 1
ATOM 686 C CA . ARG A 1 100 ? -29.168 -20.995 3.100 1.00 20.73 92 ARG A CA 1
ATOM 687 C C . ARG A 1 100 ? -27.908 -20.870 2.166 1.00 20.51 92 ARG A C 1
ATOM 688 O O . ARG A 1 100 ? -27.434 -21.872 1.573 1.00 19.55 92 ARG A O 1
ATOM 696 N N . ARG A 1 101 ? -27.395 -19.646 2.049 1.00 19.29 93 ARG A N 1
ATOM 697 C CA . ARG A 1 101 ? -26.397 -19.297 1.090 1.00 18.52 93 ARG A CA 1
ATOM 698 C C . ARG A 1 101 ? -25.137 -18.850 1.772 1.00 17.21 93 ARG A C 1
ATOM 699 O O . ARG A 1 101 ? -24.170 -18.486 1.111 1.00 15.42 93 ARG A O 1
ATOM 707 N N . GLY A 1 102 ? -25.141 -18.893 3.097 1.00 17.09 94 GLY A N 1
ATOM 708 C CA . GLY A 1 102 ? -23.918 -18.685 3.864 1.00 17.86 94 GLY A CA 1
ATOM 709 C C . GLY A 1 102 ? -24.132 -18.286 5.300 1.00 18.30 94 GLY A C 1
ATOM 710 O O . GLY A 1 102 ? -25.148 -18.647 5.910 1.00 19.87 94 GLY A O 1
ATOM 711 N N . LEU A 1 103 ? -23.190 -17.507 5.810 1.00 18.18 95 LEU A N 1
ATOM 712 C CA . LEU A 1 103 ? -23.119 -17.117 7.194 1.00 18.35 95 LEU A CA 1
ATOM 713 C C . LEU A 1 103 ? -23.263 -15.584 7.251 1.00 17.61 95 LEU A C 1
ATOM 714 O O . LEU A 1 103 ? -22.502 -14.847 6.634 1.00 15.73 95 LEU A O 1
ATOM 719 N N . LEU A 1 104 ? -24.272 -15.142 7.994 1.00 16.84 96 LEU A N 1
ATOM 720 C CA . LEU A 1 104 ? -24.533 -13.752 8.202 1.00 16.57 96 LEU A CA 1
ATOM 721 C C . LEU A 1 104 ? -23.805 -13.373 9.476 1.00 15.68 96 LEU A C 1
ATOM 722 O O . LEU A 1 104 ? -23.796 -14.142 10.447 1.00 14.54 96 LEU A O 1
ATOM 727 N N . VAL A 1 105 ? -23.269 -12.160 9.468 1.00 15.06 97 VAL A N 1
ATOM 728 C CA . VAL A 1 105 ? -22.734 -11.540 10.668 1.00 15.58 97 VAL A CA 1
ATOM 729 C C . VAL A 1 105 ? -23.139 -10.077 10.701 1.00 15.56 97 VAL A C 1
ATOM 730 O O . VAL A 1 105 ? -23.223 -9.425 9.656 1.00 17.18 97 VAL A O 1
ATOM 734 N N . ASP A 1 106 ? -23.351 -9.550 11.891 1.00 15.21 98 ASP A N 1
ATOM 735 C CA . ASP A 1 106 ? -23.654 -8.159 12.055 1.00 14.75 98 ASP A CA 1
ATOM 736 C C . ASP A 1 106 ? -22.418 -7.373 12.445 1.00 14.98 98 ASP A C 1
ATOM 737 O O . ASP A 1 106 ? -21.675 -7.755 13.350 1.00 13.96 98 ASP A O 1
ATOM 742 N N . LEU A 1 107 ? -22.222 -6.234 11.773 1.00 15.92 99 LEU A N 1
ATOM 743 C CA . LEU A 1 107 ? -21.093 -5.309 12.058 1.00 16.26 99 LEU A CA 1
ATOM 744 C C . LEU A 1 107 ? -21.673 -4.014 12.562 1.00 16.36 99 LEU A C 1
ATOM 745 O O . LEU A 1 107 ? -22.389 -3.355 11.843 1.00 15.30 99 LEU A O 1
ATOM 750 N N . VAL A 1 108 ? -21.423 -3.705 13.835 1.00 17.13 100 VAL A N 1
ATOM 751 C CA . VAL A 1 108 ? -22.194 -2.688 14.546 1.00 17.26 100 VAL A CA 1
ATOM 752 C C . VAL A 1 108 ? -21.193 -1.567 14.784 1.00 17.99 100 VAL A C 1
ATOM 753 O O . VAL A 1 108 ? -20.133 -1.788 15.388 1.00 17.03 100 VAL A O 1
ATOM 757 N N . THR A 1 109 ? -21.491 -0.392 14.236 1.00 17.67 101 THR A N 1
ATOM 758 C CA . THR A 1 109 ? -20.586 0.736 14.297 1.00 17.98 101 THR A CA 1
ATOM 759 C C . THR A 1 109 ? -21.225 1.950 15.014 1.00 18.31 101 THR A C 1
ATOM 760 O O . THR A 1 109 ? -22.388 2.337 14.744 1.00 17.45 101 THR A O 1
ATOM 764 N N . ASN A 1 110 ? -20.427 2.516 15.921 1.00 18.95 102 ASN A N 1
ATOM 765 C CA . ASN A 1 110 ? -20.752 3.7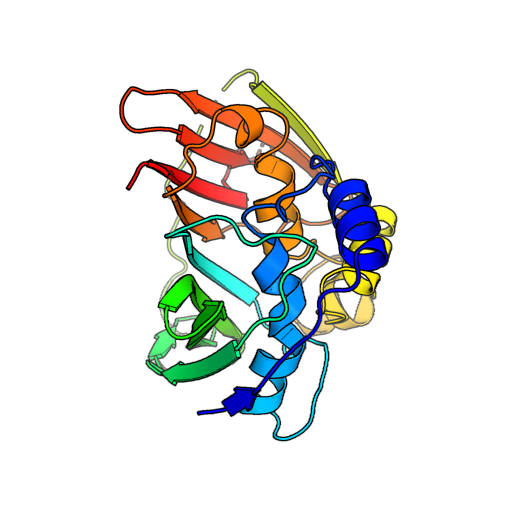20 16.682 1.00 20.63 102 ASN A CA 1
ATOM 766 C C . ASN A 1 110 ? -19.749 4.818 16.312 1.00 21.23 102 ASN A C 1
ATOM 767 O O . ASN A 1 110 ? -18.527 4.681 16.558 1.00 19.71 102 ASN A O 1
ATOM 772 N N . VAL A 1 111 ? -20.288 5.899 15.739 1.00 21.38 103 VAL A N 1
ATOM 773 C CA . VAL A 1 111 ? -19.520 7.063 15.332 1.00 21.08 103 VAL A CA 1
ATOM 774 C C . VAL A 1 111 ? -19.845 8.249 16.250 1.00 22.11 103 VAL A C 1
ATOM 775 O O . VAL A 1 111 ? -20.983 8.725 16.309 1.00 21.65 103 VAL A O 1
ATOM 779 N N . SER A 1 112 ? -18.833 8.710 16.981 1.00 23.57 104 SER A N 1
ATOM 780 C CA . SER A 1 112 ? -19.015 9.755 17.988 1.00 24.08 104 SER A CA 1
ATOM 781 C C . SER A 1 112 ? -18.356 11.059 17.591 1.00 24.36 104 SER A C 1
ATOM 782 O O . SER A 1 112 ? -17.330 11.072 16.895 1.00 24.17 104 SER A O 1
ATOM 785 N N . VAL A 1 113 ? -18.992 12.129 18.043 1.00 25.37 105 VAL A N 1
ATOM 786 C CA . VAL A 1 113 ? -18.457 13.484 18.074 1.00 28.04 105 VAL A CA 1
ATOM 787 C C . VAL A 1 113 ? -18.551 13.967 19.522 1.00 30.57 105 VAL A C 1
ATOM 788 O O . VAL A 1 113 ? -19.641 13.969 20.138 1.00 30.87 105 VAL A O 1
ATOM 792 N N . GLY A 1 114 ? -17.396 14.336 20.071 1.00 34.13 106 GLY A N 1
ATOM 793 C CA . GLY A 1 114 ? -17.237 14.481 21.514 1.00 35.56 106 GLY A CA 1
ATOM 794 C C . GLY A 1 114 ? -17.411 13.126 22.149 1.00 37.25 106 GLY A C 1
ATOM 795 O O . GLY A 1 114 ? -16.935 12.120 21.625 1.00 39.66 106 GLY A O 1
ATOM 796 N N . ASN A 1 115 ? -18.110 13.073 23.264 1.00 40.73 107 ASN A N 1
ATOM 797 C CA . ASN A 1 115 ? -18.419 11.773 23.829 1.00 42.47 107 ASN A CA 1
ATOM 798 C C . ASN A 1 115 ? -19.816 11.290 23.524 1.00 38.76 107 ASN A C 1
ATOM 799 O O . ASN A 1 115 ? -20.222 10.232 24.007 1.00 43.37 107 ASN A O 1
ATOM 804 N N . ASP A 1 116 ? -20.537 12.031 22.702 1.00 33.41 108 ASP A N 1
ATOM 805 C CA . ASP A 1 116 ? -21.853 11.593 22.284 1.00 31.36 108 ASP A CA 1
ATOM 806 C C . ASP A 1 116 ? -21.847 10.807 20.963 1.00 27.59 108 ASP A C 1
ATOM 807 O O . ASP A 1 116 ? -20.990 11.035 20.095 1.00 26.40 108 ASP A O 1
ATOM 812 N N . VAL A 1 117 ? -22.810 9.893 20.822 1.00 24.22 109 VAL A N 1
ATOM 813 C CA . VAL A 1 117 ? -22.994 9.122 19.591 1.00 22.54 109 VAL A CA 1
ATOM 814 C C . VAL A 1 117 ? -23.893 9.892 18.614 1.00 21.83 109 VAL A C 1
ATOM 815 O O . VAL A 1 117 ? -25.076 10.101 18.865 1.00 23.56 109 VAL A O 1
ATOM 819 N N . ALA A 1 118 ? -23.330 10.273 17.481 1.00 20.25 110 ALA A N 1
ATOM 820 C CA . ALA A 1 118 ? -24.075 10.982 16.467 1.00 19.52 110 ALA A CA 1
ATOM 821 C C . ALA A 1 118 ? -24.720 10.038 15.492 1.00 18.44 110 ALA A C 1
ATOM 822 O O . ALA A 1 118 ? -25.774 10.341 14.970 1.00 18.74 110 ALA A O 1
ATOM 824 N N . TRP A 1 119 ? -24.114 8.875 15.273 1.00 17.95 111 TRP A N 1
ATOM 825 C CA . TRP A 1 119 ? -24.489 8.027 14.138 1.00 16.01 111 TRP A CA 1
ATOM 826 C C . TRP A 1 119 ? -24.137 6.567 14.456 1.00 15.32 111 TRP A C 1
ATOM 827 O O . TRP A 1 119 ? -23.017 6.256 14.868 1.00 15.23 111 TRP A O 1
ATOM 838 N N . HIS A 1 120 ? -25.116 5.700 14.264 1.00 14.89 112 HIS A N 1
ATOM 839 C CA . HIS A 1 120 ? -25.040 4.302 14.627 1.00 15.49 112 HIS A CA 1
ATOM 840 C C . HIS A 1 120 ? -25.437 3.437 13.431 1.00 14.58 112 HIS A C 1
ATOM 841 O O . HIS A 1 120 ? -26.430 3.723 12.759 1.00 14.72 112 HIS A O 1
ATOM 848 N N . GLN A 1 121 ? -24.731 2.338 13.217 1.00 13.98 113 GLN A N 1
ATOM 849 C CA . GLN A 1 121 ? -25.069 1.441 12.126 1.00 12.96 113 GLN A CA 1
ATOM 850 C C . GLN A 1 121 ? -24.967 -0.073 12.441 1.00 12.81 113 GLN A C 1
ATOM 851 O O . GLN A 1 121 ? -24.051 -0.505 13.090 1.00 12.47 113 GLN A O 1
ATOM 857 N N . VAL A 1 122 ? -25.948 -0.829 11.930 1.00 12.64 114 VAL A N 1
ATOM 858 C CA . VAL A 1 122 ? -25.938 -2.277 11.858 1.00 12.53 114 VAL A CA 1
ATOM 859 C C . VAL A 1 122 ? -25.955 -2.673 10.356 1.00 12.90 114 VAL A C 1
ATOM 860 O O . VAL A 1 122 ? -26.876 -2.353 9.583 1.00 12.79 114 VAL A O 1
ATOM 864 N N . THR A 1 123 ? -24.864 -3.315 9.968 1.00 12.71 115 THR A N 1
ATOM 865 C CA . THR A 1 123 ? -24.630 -3.741 8.645 1.00 12.89 115 THR A CA 1
ATOM 866 C C . THR A 1 123 ? -24.572 -5.252 8.758 1.00 13.72 115 THR A C 1
ATOM 867 O O . THR A 1 123 ? -23.823 -5.793 9.582 1.00 15.24 115 THR A O 1
ATOM 871 N N . THR A 1 124 ? -25.289 -5.921 7.890 1.00 13.57 116 THR A N 1
ATOM 872 C CA . THR A 1 124 ? -25.262 -7.330 7.869 1.00 14.41 116 THR A CA 1
ATOM 873 C C . THR A 1 124 ? -24.723 -7.753 6.527 1.00 14.30 116 THR A C 1
ATOM 874 O O . THR A 1 124 ? -25.281 -7.427 5.486 1.00 13.98 116 THR A O 1
ATOM 878 N N . PHE A 1 125 ? -23.625 -8.482 6.579 1.00 15.63 117 PHE A N 1
ATOM 879 C CA . PHE A 1 125 ? -23.052 -9.139 5.423 1.00 17.27 117 PHE A CA 1
ATOM 880 C C . PHE A 1 125 ? -23.295 -10.657 5.473 1.00 16.45 117 PHE A C 1
ATOM 881 O O . PHE A 1 125 ? -23.283 -11.275 6.552 1.00 16.23 117 PHE A O 1
ATOM 889 N N . LEU A 1 126 ? -23.594 -11.203 4.296 1.00 15.64 118 LEU A N 1
ATOM 890 C CA . LEU A 1 126 ? -23.668 -12.649 4.019 1.00 15.34 118 LEU A CA 1
ATOM 891 C C . LEU A 1 126 ? -22.341 -13.052 3.374 1.00 15.17 118 LEU A C 1
ATOM 892 O O . LEU A 1 126 ? -21.958 -12.544 2.282 1.00 13.83 118 LEU A O 1
ATOM 897 N N . HIS A 1 127 ? -21.604 -13.887 4.093 1.00 15.77 119 HIS A N 1
ATOM 898 C CA . HIS A 1 127 ? -20.402 -14.489 3.563 1.00 16.42 119 HIS A CA 1
ATOM 899 C C . HIS A 1 127 ? -20.719 -15.841 2.969 1.00 16.12 119 HIS A C 1
ATOM 900 O O . HIS A 1 127 ? -20.977 -16.807 3.678 1.00 16.85 119 HIS A O 1
ATOM 907 N N . GLN A 1 128 ? -20.690 -15.915 1.659 1.00 15.78 120 GLN A N 1
ATOM 908 C CA . GLN A 1 128 ? -21.142 -17.117 0.989 1.00 15.63 120 GLN A CA 1
ATOM 909 C C . GLN A 1 128 ? -20.321 -18.350 1.360 1.00 15.55 120 GLN A C 1
ATOM 910 O O . GLN A 1 128 ? -19.065 -18.302 1.532 1.00 14.88 120 GLN A O 1
ATOM 916 N N . GLN A 1 129 ? -21.044 -19.472 1.403 1.00 15.47 121 GLN A N 1
ATOM 917 C CA . GLN A 1 129 ? -20.524 -20.819 1.744 1.00 15.15 121 GLN A CA 1
ATOM 918 C C . GLN A 1 129 ? -21.717 -21.740 1.950 1.00 15.80 121 GLN A C 1
ATOM 919 O O . GLN A 1 129 ? -22.830 -21.265 2.239 1.00 15.73 121 GLN A O 1
ATOM 925 N N . ARG A 1 130 ? -21.492 -23.043 1.867 1.00 17.41 122 ARG A N 1
ATOM 926 C CA . ARG A 1 130 ? -22.535 -24.033 2.233 1.00 19.00 122 ARG A CA 1
ATOM 927 C C . ARG A 1 130 ? -22.751 -24.032 3.729 1.00 17.85 122 ARG A C 1
ATOM 928 O O . ARG A 1 130 ? -21.798 -23.989 4.478 1.00 18.40 122 ARG A O 1
ATOM 936 N N . THR A 1 131 ? -23.997 -24.137 4.158 1.00 17.62 123 THR A N 1
ATOM 937 C CA . THR A 1 131 ? -24.334 -24.356 5.569 1.00 16.92 123 THR A CA 1
ATOM 938 C C . THR A 1 131 ? -25.313 -25.535 5.684 1.00 17.31 123 THR A C 1
ATOM 939 O O . THR A 1 131 ? -25.858 -25.985 4.681 1.00 16.94 123 THR A O 1
ATOM 943 N N . SER A 1 132 ? -25.607 -25.957 6.909 1.00 17.71 124 SER A N 1
ATOM 944 C CA . SER A 1 132 ? -26.667 -26.944 7.156 1.00 19.15 124 SER A CA 1
ATOM 945 C C . SER A 1 132 ? -28.071 -26.488 6.738 1.00 20.10 124 SER A C 1
ATOM 946 O O . SER A 1 132 ? -29.001 -27.231 6.936 1.00 21.72 124 SER A O 1
ATOM 949 N N . LEU A 1 133 ? -28.245 -25.263 6.233 1.00 20.33 125 LEU A N 1
ATOM 950 C CA . LEU A 1 133 ? -29.546 -24.788 5.767 1.00 20.61 125 LEU A CA 1
ATOM 951 C C . LEU A 1 133 ? -29.576 -24.782 4.237 1.00 20.70 125 LEU A C 1
ATOM 952 O O . LEU A 1 133 ? -30.573 -24.392 3.644 1.00 19.63 125 LEU A O 1
ATOM 957 N N . SER A 1 134 ? -28.490 -25.216 3.600 1.00 21.22 126 SER A N 1
ATOM 958 C CA . SER A 1 134 ? -28.356 -25.078 2.163 1.00 23.26 126 SER A CA 1
ATOM 959 C C . SER A 1 134 ? -29.236 -26.069 1.381 1.00 28.15 126 SER A C 1
ATOM 960 O O . SER A 1 134 ? -29.648 -25.786 0.243 1.00 27.81 126 SER A O 1
ATOM 963 N N . GLY A 1 135 ? -29.508 -27.227 1.977 1.00 33.56 127 GLY A N 1
ATOM 964 C CA . GLY A 1 135 ? -30.572 -28.120 1.484 1.00 38.89 127 GLY A CA 1
ATOM 965 C C . GLY A 1 135 ? -31.826 -27.509 2.079 1.00 46.50 127 GLY A C 1
ATOM 966 O O . GLY A 1 135 ? -32.017 -27.552 3.309 1.00 54.07 127 GLY A O 1
ATOM 967 N N . GLU A 1 136 ? -32.639 -26.879 1.235 1.00 43.84 128 GLU A N 1
ATOM 968 C CA . GLU A 1 136 ? -33.762 -26.091 1.682 1.00 42.48 128 GLU A CA 1
ATOM 969 C C . GLU A 1 136 ? -34.040 -25.066 0.633 1.00 41.06 128 GLU A C 1
ATOM 970 O O . GLU A 1 136 ? -33.115 -24.416 0.142 1.00 39.38 128 GLU A O 1
ATOM 976 N N . PRO A 1 137 ? -35.328 -24.907 0.299 1.00 40.64 129 PRO A N 1
ATOM 977 C CA . PRO A 1 137 ? -35.682 -24.291 -0.966 1.00 39.69 129 PRO A CA 1
ATOM 978 C C . PRO A 1 137 ? -35.563 -22.800 -0.967 1.00 37.43 129 PRO A C 1
ATOM 979 O O . PRO A 1 137 ? -35.655 -22.152 0.078 1.00 37.94 129 PRO A O 1
ATOM 983 N N . LYS A 1 138 ? -35.395 -22.273 -2.171 1.00 38.94 130 LYS A N 1
ATOM 984 C CA . LYS A 1 138 ? -35.254 -20.846 -2.416 1.00 40.24 130 LYS A CA 1
ATOM 985 C C . LYS A 1 138 ? -36.561 -20.128 -2.040 1.00 38.91 130 LYS A C 1
ATOM 986 O O . LYS A 1 138 ? -37.572 -20.369 -2.667 1.00 38.40 130 LYS A O 1
ATOM 992 N N . PRO A 1 139 ? -36.554 -19.227 -1.037 1.00 37.51 131 PRO A N 1
ATOM 993 C CA . PRO A 1 139 ? -37.825 -18.526 -0.884 1.00 37.28 131 PRO A CA 1
ATOM 994 C C . PRO A 1 139 ? -38.296 -17.984 -2.217 1.00 40.03 131 PRO A C 1
ATOM 995 O O . PRO A 1 139 ? -37.509 -17.877 -3.146 1.00 39.69 131 PRO A O 1
ATOM 999 N N . PRO A 1 140 ? -39.581 -17.651 -2.334 1.00 42.06 132 PRO A N 1
ATOM 1000 C CA . PRO A 1 140 ? -39.949 -16.799 -3.469 1.00 40.97 132 PRO A CA 1
ATOM 1001 C C . PRO A 1 140 ? -39.712 -15.355 -3.072 1.00 39.94 132 PRO A C 1
ATOM 1002 O O . PRO A 1 140 ? -39.403 -15.114 -1.929 1.00 36.38 132 PRO A O 1
ATOM 1006 N N . PRO A 1 141 ? -39.874 -14.398 -4.003 1.00 44.86 133 PRO A N 1
ATOM 1007 C CA . PRO A 1 141 ? -39.904 -12.958 -3.685 1.00 45.60 133 PRO A CA 1
ATOM 1008 C C . PRO A 1 141 ? -41.049 -12.598 -2.771 1.00 48.90 133 PRO A C 1
ATOM 1009 O O . PRO A 1 141 ? -41.781 -13.479 -2.305 1.00 48.68 133 PRO A O 1
ATOM 1013 N N . GLN A 1 142 ? -41.217 -11.296 -2.544 1.00 51.03 134 GLN A N 1
ATOM 1014 C CA . GLN A 1 142 ? -42.374 -10.761 -1.806 1.00 51.76 134 GLN A CA 1
ATOM 1015 C C . GLN A 1 142 ? -43.041 -9.625 -2.647 1.00 50.42 134 GLN A C 1
ATOM 1016 O O . GLN A 1 142 ? -43.590 -8.668 -2.123 1.00 51.13 134 GLN A O 1
ATOM 1022 N N . LYS A 1 143 ? -43.020 -9.803 -3.972 1.00 49.49 135 LYS A N 1
ATOM 1023 C CA . LYS A 1 143 ? -43.424 -8.791 -4.941 1.00 46.73 135 LYS A CA 1
ATOM 1024 C C . LYS A 1 143 ? -44.925 -8.544 -4.990 1.00 45.09 135 LYS A C 1
ATOM 1025 O O . LYS A 1 143 ? -45.411 -7.918 -5.931 1.00 47.71 135 LYS A O 1
ATOM 1027 N N . PRO A 1 148 ? -45.814 -0.111 -12.930 1.00 42.74 140 PRO A N 1
ATOM 1028 C CA . PRO A 1 148 ? -46.319 1.268 -13.161 1.00 40.98 140 PRO A CA 1
ATOM 1029 C C . PRO A 1 148 ? -45.123 2.222 -13.339 1.00 39.89 140 PRO A C 1
ATOM 1030 O O . PRO A 1 148 ? -43.997 1.766 -13.202 1.00 40.73 140 PRO A O 1
ATOM 1034 N N . PRO A 1 149 ? -45.356 3.520 -13.643 1.00 36.13 141 PRO A N 1
ATOM 1035 C CA . PRO A 1 149 ? -44.250 4.449 -13.841 1.00 32.46 141 PRO A CA 1
ATOM 1036 C C . PRO A 1 149 ? -43.635 4.903 -12.519 1.00 29.26 141 PRO A C 1
ATOM 1037 O O . PRO A 1 149 ? -44.356 5.242 -11.582 1.00 28.93 141 PRO A O 1
ATOM 1041 N N . PRO A 1 150 ? -42.303 4.939 -12.450 1.00 27.29 142 PRO A N 1
ATOM 1042 C CA . PRO A 1 150 ? -41.565 5.275 -11.226 1.00 25.00 142 PRO A CA 1
ATOM 1043 C C . PRO A 1 150 ? -41.340 6.755 -11.035 1.00 24.11 142 PRO A C 1
ATOM 1044 O O . PRO A 1 150 ? -41.480 7.513 -11.986 1.00 26.63 142 PRO A O 1
ATOM 1048 N N . ALA A 1 151 ? -40.996 7.155 -9.813 1.00 21.77 143 ALA A N 1
ATOM 1049 C CA . ALA A 1 151 ? -40.641 8.527 -9.482 1.00 20.58 143 ALA A CA 1
ATOM 1050 C C . ALA A 1 151 ? -39.317 8.947 -10.105 1.00 20.89 143 ALA A C 1
ATOM 1051 O O . ALA A 1 151 ? -39.110 10.107 -10.407 1.00 20.84 143 ALA A O 1
ATOM 1053 N N . ALA A 1 152 ? -38.390 8.001 -10.234 1.00 20.30 144 ALA A N 1
ATOM 1054 C CA . ALA A 1 152 ? -37.114 8.276 -10.860 1.00 19.54 144 ALA A CA 1
ATOM 1055 C C . ALA A 1 152 ? -36.533 6.984 -11.365 1.00 18.66 144 ALA A C 1
ATOM 1056 O O . ALA A 1 152 ? -37.014 5.881 -11.046 1.00 19.76 144 ALA A O 1
ATOM 1058 N N . VAL A 1 153 ? -35.553 7.141 -12.222 1.00 17.81 145 VAL A N 1
ATOM 1059 C CA . VAL A 1 153 ? -34.857 6.028 -12.830 1.00 17.11 145 VAL A CA 1
ATOM 1060 C C . VAL A 1 153 ? -33.369 6.173 -12.599 1.00 17.07 145 VAL A C 1
ATOM 1061 O O . VAL A 1 153 ? -32.754 7.159 -12.988 1.00 16.56 145 VAL A O 1
ATOM 1065 N N . LEU A 1 154 ? -32.799 5.179 -11.938 1.00 17.95 146 LEU A N 1
ATOM 1066 C CA . LEU A 1 154 ? -31.346 5.097 -11.733 1.00 17.84 146 LEU A CA 1
ATOM 1067 C C . LEU A 1 154 ? -30.729 4.352 -12.893 1.00 18.15 146 LEU A C 1
ATOM 1068 O O . LEU A 1 154 ? -31.219 3.275 -13.220 1.00 19.14 146 LEU A O 1
ATOM 1073 N N . ARG A 1 155 ? -29.692 4.907 -13.517 1.00 18.58 147 ARG A N 1
ATOM 1074 C CA . ARG A 1 155 ? -28.899 4.185 -14.525 1.00 19.19 147 ARG A CA 1
ATOM 1075 C C . ARG A 1 155 ? -27.466 4.039 -14.041 1.00 17.80 147 ARG A C 1
ATOM 1076 O O . ARG A 1 155 ? -26.791 5.009 -13.767 1.00 16.65 147 ARG A O 1
ATOM 1084 N N . ILE A 1 156 ? -26.987 2.813 -14.013 1.00 17.92 148 ILE A N 1
ATOM 1085 C CA . ILE A 1 156 ? -25.790 2.513 -13.271 1.00 18.05 148 ILE A CA 1
ATOM 1086 C C . ILE A 1 156 ? -24.880 1.708 -14.168 1.00 18.71 148 ILE A C 1
ATOM 1087 O O . ILE A 1 156 ? -25.224 0.612 -14.543 1.00 19.26 148 ILE A O 1
ATOM 1092 N N . THR A 1 157 ? -23.737 2.290 -14.507 1.00 20.00 149 THR A N 1
ATOM 1093 C CA . THR A 1 157 ? -22.749 1.695 -15.395 1.00 21.54 149 THR A CA 1
ATOM 1094 C C . THR A 1 157 ? -21.592 1.033 -14.603 1.00 20.5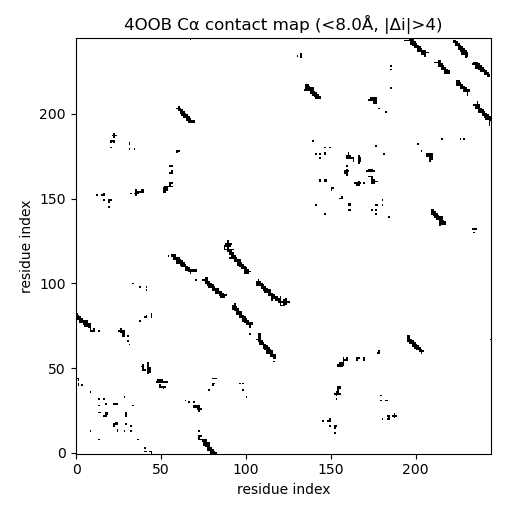8 149 THR A C 1
ATOM 1095 O O . THR A 1 157 ? -21.297 1.410 -13.449 1.00 20.36 149 THR A O 1
ATOM 1099 N N . PRO A 1 158 ? -20.917 0.059 -15.226 1.00 19.67 150 PRO A N 1
ATOM 1100 C CA . PRO A 1 158 ? -19.656 -0.404 -14.671 1.00 19.41 150 PRO A CA 1
ATOM 1101 C C . PRO A 1 158 ? -18.738 0.764 -14.276 1.00 18.83 150 PRO A C 1
ATOM 1102 O O . PRO A 1 158 ? -18.127 0.746 -13.202 1.00 18.41 150 PRO A O 1
ATOM 1106 N N . ALA A 1 159 ? -18.648 1.788 -15.111 1.00 18.13 151 ALA A N 1
ATOM 1107 C CA . ALA A 1 159 ? -17.703 2.864 -14.831 1.00 18.10 151 ALA A CA 1
ATOM 1108 C C . ALA A 1 159 ? -18.111 3.706 -13.600 1.00 18.02 151 ALA A C 1
ATOM 1109 O O . ALA A 1 159 ? -17.293 3.999 -12.781 1.00 18.40 151 ALA A O 1
ATOM 1111 N N . LYS A 1 160 ? -19.385 4.051 -13.433 1.00 18.83 152 LYS A N 1
ATOM 1112 C CA . LYS A 1 160 ? -19.861 4.697 -12.183 1.00 18.48 152 LYS A CA 1
ATOM 1113 C C . LYS A 1 160 ? -19.453 3.866 -10.911 1.00 17.71 152 LYS A C 1
ATOM 1114 O O . LYS A 1 160 ? -19.016 4.436 -9.877 1.00 18.02 152 LYS A O 1
ATOM 1120 N N . ILE A 1 161 ? -19.509 2.544 -11.029 1.00 16.97 153 ILE A N 1
ATOM 1121 C CA . ILE A 1 161 ? -19.233 1.651 -9.892 1.00 16.06 153 ILE A CA 1
ATOM 1122 C C . ILE A 1 161 ? -17.717 1.434 -9.681 1.00 16.57 153 ILE A C 1
ATOM 1123 O O . ILE A 1 161 ? -17.297 1.246 -8.531 1.00 15.71 153 ILE A O 1
ATOM 1128 N N . ARG A 1 162 ? -16.898 1.484 -10.743 1.00 18.12 154 ARG A N 1
ATOM 1129 C CA . ARG A 1 162 ? -15.426 1.641 -10.556 1.00 19.16 154 ARG A CA 1
ATOM 1130 C C . ARG A 1 162 ? -15.182 2.962 -9.819 1.00 19.37 154 ARG A C 1
ATOM 1131 O O . ARG A 1 162 ? -14.416 2.997 -8.877 1.00 18.30 154 ARG A O 1
ATOM 1139 N N . ARG A 1 163 ? -15.868 4.042 -10.193 1.00 20.49 155 ARG A N 1
ATOM 1140 C CA . ARG A 1 163 ? -15.653 5.313 -9.465 1.00 22.16 155 ARG A CA 1
ATOM 1141 C C . ARG A 1 163 ? -16.096 5.243 -8.000 1.00 19.23 155 ARG A C 1
ATOM 1142 O O . ARG A 1 163 ? -15.412 5.772 -7.122 1.00 17.70 155 ARG A O 1
ATOM 1150 N N . TYR A 1 164 ? -17.261 4.637 -7.762 1.00 18.15 156 TYR A N 1
ATOM 1151 C CA . TYR A 1 164 ? -17.777 4.441 -6.395 1.00 16.92 156 TYR A CA 1
ATOM 1152 C C . TYR A 1 164 ? -16.783 3.641 -5.524 1.00 17.55 156 TYR A C 1
ATOM 1153 O O . TYR A 1 164 ? -16.586 3.924 -4.341 1.00 16.82 156 TYR A O 1
ATOM 1162 N N . ALA A 1 165 ? -16.120 2.649 -6.117 1.00 17.90 157 ALA A N 1
ATOM 1163 C CA . ALA A 1 165 ? -15.153 1.851 -5.348 1.00 17.77 157 ALA A CA 1
ATOM 1164 C C . ALA A 1 165 ? -14.056 2.719 -4.767 1.00 18.65 157 ALA A C 1
ATOM 1165 O O . ALA A 1 165 ? -13.739 2.602 -3.572 1.00 17.82 157 ALA A O 1
ATOM 1167 N N . ALA A 1 166 ? -13.462 3.559 -5.614 1.00 18.77 158 ALA A N 1
ATOM 1168 C CA . ALA A 1 166 ? -12.424 4.530 -5.178 1.00 21.40 158 ALA A CA 1
ATOM 1169 C C . ALA A 1 166 ? -12.858 5.478 -4.021 1.00 22.62 158 ALA A C 1
ATOM 1170 O O . ALA A 1 166 ? -12.070 5.883 -3.164 1.00 22.50 158 ALA A O 1
ATOM 1172 N N . VAL A 1 167 ? -14.133 5.789 -3.982 1.00 24.72 159 VAL A N 1
ATOM 1173 C CA . VAL A 1 167 ? -14.614 6.790 -3.065 1.00 26.75 159 VAL A CA 1
ATOM 1174 C C . VAL A 1 167 ? -15.231 6.220 -1.790 1.00 25.11 159 VAL A C 1
ATOM 1175 O O . VAL A 1 167 ? -15.071 6.838 -0.797 1.00 27.76 159 VAL A O 1
ATOM 1179 N N . GLY A 1 168 ? -15.817 5.019 -1.801 1.00 25.26 160 GLY A N 1
ATOM 1180 C CA . GLY A 1 168 ? -16.643 4.488 -0.716 1.00 26.32 160 GLY A CA 1
ATOM 1181 C C . GLY A 1 168 ? -16.102 3.360 0.214 1.00 28.98 160 GLY A C 1
ATOM 1182 O O . GLY A 1 168 ? -16.884 2.568 0.917 1.00 25.39 160 GLY A O 1
ATOM 1183 N N . GLY A 1 169 ? -14.782 3.270 0.247 1.00 27.05 161 GLY A N 1
ATOM 1184 C CA . GLY A 1 169 ? -14.114 2.340 1.183 1.00 30.16 161 GLY A CA 1
ATOM 1185 C C . GLY A 1 169 ? -14.250 0.822 0.978 1.00 29.52 161 GLY A C 1
ATOM 1186 O O . GLY A 1 169 ? -13.978 0.051 1.939 1.00 29.60 161 GLY A O 1
ATOM 1187 N N . ASP A 1 170 ? -14.675 0.387 -0.227 1.00 26.49 162 ASP A N 1
ATOM 1188 C CA . ASP A 1 170 ? -14.915 -1.049 -0.503 1.00 22.99 162 ASP A CA 1
ATOM 1189 C C . ASP A 1 170 ? -14.549 -1.323 -1.954 1.00 22.39 162 ASP A C 1
ATOM 1190 O O . ASP A 1 170 ? -15.304 -0.956 -2.839 1.00 23.95 162 ASP A O 1
ATOM 1195 N N . HIS A 1 171 ? -13.370 -1.927 -2.175 1.00 19.68 163 HIS A N 1
ATOM 1196 C CA . HIS A 1 171 ? -12.899 -2.359 -3.502 1.00 18.80 163 HIS A CA 1
ATOM 1197 C C . HIS A 1 171 ? -13.151 -3.873 -3.815 1.00 17.17 163 HIS A C 1
ATOM 1198 O O . HIS A 1 171 ? -12.501 -4.409 -4.678 1.00 17.07 163 HIS A O 1
ATOM 1205 N N . ASN A 1 172 ? -14.064 -4.535 -3.118 1.00 16.02 164 ASN A N 1
ATOM 1206 C CA . ASN A 1 172 ? -14.417 -5.940 -3.402 1.00 16.12 164 ASN A CA 1
ATOM 1207 C C . ASN A 1 172 ? -14.621 -6.056 -4.906 1.00 15.40 164 ASN A C 1
ATOM 1208 O O . ASN A 1 172 ? -15.531 -5.416 -5.481 1.00 15.63 164 ASN A O 1
ATOM 1213 N N . PRO A 1 173 ? -13.717 -6.816 -5.573 1.00 14.93 165 PRO A N 1
ATOM 1214 C CA . PRO A 1 173 ? -13.655 -6.878 -7.046 1.00 14.19 165 PRO A CA 1
ATOM 1215 C C . PRO A 1 173 ? -14.823 -7.544 -7.770 1.00 13.68 165 PRO A C 1
ATOM 1216 O O . PRO A 1 173 ? -14.780 -7.644 -9.031 1.00 13.33 165 PRO A O 1
ATOM 1220 N N . ILE A 1 174 ? -15.823 -8.053 -7.042 1.00 12.54 166 ILE A N 1
ATOM 1221 C CA . ILE A 1 174 ? -17.041 -8.525 -7.737 1.00 12.38 166 ILE A CA 1
ATOM 1222 C C . ILE A 1 174 ? -17.837 -7.353 -8.322 1.00 12.37 166 ILE A C 1
ATOM 1223 O O . ILE A 1 174 ? -18.692 -7.569 -9.137 1.00 12.35 166 ILE A O 1
ATOM 1228 N N . HIS A 1 175 ? -17.582 -6.126 -7.889 1.00 13.28 167 HIS A N 1
ATOM 1229 C CA . HIS A 1 175 ? -18.204 -4.908 -8.488 1.00 13.95 167 HIS A CA 1
ATOM 1230 C C . HIS A 1 175 ? -17.441 -4.328 -9.673 1.00 14.85 167 HIS A C 1
ATOM 1231 O O . HIS A 1 175 ? -17.984 -3.507 -10.387 1.00 15.67 167 HIS A O 1
ATOM 1238 N N . THR A 1 176 ? -16.187 -4.762 -9.895 1.00 15.88 168 THR A N 1
ATOM 1239 C CA . THR A 1 176 ? -15.323 -4.161 -10.937 1.00 16.33 168 THR A CA 1
ATOM 1240 C C . THR A 1 176 ? -14.657 -5.138 -11.925 1.00 17.23 168 THR A C 1
ATOM 1241 O O . THR A 1 176 ? -14.337 -4.734 -13.039 1.00 17.75 168 THR A O 1
ATOM 1245 N N . ASN A 1 177 ? -14.464 -6.396 -11.548 1.00 17.38 169 ASN A N 1
ATOM 1246 C CA . ASN A 1 177 ? -13.831 -7.364 -12.424 1.00 18.71 169 ASN A CA 1
ATOM 1247 C C . ASN A 1 177 ? -14.714 -8.575 -12.672 1.00 18.63 169 ASN A C 1
ATOM 1248 O O . ASN A 1 177 ? -15.023 -9.308 -11.740 1.00 19.78 169 ASN A O 1
ATOM 1253 N N . PRO A 1 178 ? -15.094 -8.812 -13.943 1.00 18.97 170 PRO A N 1
ATOM 1254 C CA . PRO A 1 178 ? -16.076 -9.858 -14.210 1.00 18.97 170 PRO A CA 1
ATOM 1255 C C . PRO A 1 178 ? -15.654 -11.238 -13.794 1.00 18.50 170 PRO A C 1
ATOM 1256 O O . PRO A 1 178 ? -16.499 -12.007 -13.454 1.00 18.18 170 PRO A O 1
ATOM 1260 N N . ILE A 1 179 ? -14.359 -11.524 -13.818 1.00 18.69 171 ILE A N 1
ATOM 1261 C CA . ILE A 1 179 ? -13.837 -12.812 -13.423 1.00 19.55 171 ILE A CA 1
ATOM 1262 C C . ILE A 1 179 ? -14.170 -13.011 -11.933 1.00 18.68 171 ILE A C 1
ATOM 1263 O O . ILE A 1 179 ? -14.846 -13.966 -11.584 1.00 17.34 171 ILE A O 1
ATOM 1268 N N . ALA A 1 180 ? -13.750 -12.083 -11.074 1.00 17.91 172 ALA A N 1
ATOM 1269 C CA . ALA A 1 180 ? -14.134 -12.125 -9.642 1.00 17.62 172 ALA A CA 1
ATOM 1270 C C . ALA A 1 180 ? -15.655 -12.328 -9.412 1.00 17.39 172 ALA A C 1
ATOM 1271 O O . ALA A 1 180 ? -16.054 -13.135 -8.570 1.00 16.60 172 ALA A O 1
ATOM 1273 N N . ALA A 1 181 ? -16.488 -11.595 -10.162 1.00 17.20 173 ALA A N 1
ATOM 1274 C CA . ALA A 1 181 ? -17.924 -11.713 -10.029 1.00 17.73 173 ALA A CA 1
ATOM 1275 C C . ALA A 1 181 ? -18.353 -13.163 -10.333 1.00 18.50 173 ALA A C 1
ATOM 1276 O O . ALA A 1 181 ? -19.098 -13.801 -9.570 1.00 17.62 173 ALA A O 1
ATOM 1278 N N . LYS A 1 182 ? -17.822 -13.685 -11.426 1.00 19.72 174 LYS A N 1
ATOM 1279 C CA . LYS A 1 182 ? -18.188 -15.002 -11.899 1.00 21.83 174 LYS A CA 1
ATOM 1280 C C . LYS A 1 182 ? -17.768 -16.089 -10.901 1.00 21.12 174 LYS A C 1
ATOM 1281 O O . LYS A 1 182 ? -18.512 -17.002 -10.662 1.00 22.28 174 LYS A O 1
ATOM 1287 N N . LEU A 1 183 ? -16.594 -15.961 -10.298 1.00 20.18 175 LEU A N 1
ATOM 1288 C CA . LEU A 1 183 ? -16.118 -16.893 -9.275 1.00 19.85 175 LEU A CA 1
ATOM 1289 C C . LEU A 1 183 ? -17.048 -16.980 -8.076 1.00 18.31 175 LEU A C 1
ATOM 1290 O O . LEU A 1 183 ? -17.007 -17.947 -7.345 1.00 17.07 175 LEU A O 1
ATOM 1295 N N . PHE A 1 184 ? -17.847 -15.933 -7.851 1.00 18.28 176 PHE A N 1
ATOM 1296 C CA . PHE A 1 184 ? -18.745 -15.892 -6.728 1.00 17.66 176 PHE A CA 1
ATOM 1297 C C . PHE A 1 184 ? -20.224 -15.923 -7.104 1.00 17.22 176 PHE A C 1
ATOM 1298 O O . PHE A 1 184 ? -21.078 -15.527 -6.317 1.00 16.79 176 PHE A O 1
ATOM 1306 N N . GLY A 1 185 ? -20.505 -16.443 -8.294 1.00 17.68 177 GLY A N 1
ATOM 1307 C CA . GLY A 1 185 ? -21.873 -16.795 -8.688 1.00 17.85 177 GLY A CA 1
ATOM 1308 C C . GLY A 1 185 ? -22.615 -15.727 -9.461 1.00 17.88 177 GLY A C 1
ATOM 1309 O O . GLY A 1 185 ? -23.788 -15.853 -9.650 1.00 18.71 177 GLY A O 1
ATOM 1310 N N . PHE A 1 186 ? -21.951 -14.654 -9.901 1.00 17.76 178 PHE A N 1
ATOM 1311 C CA . PHE A 1 186 ? -22.649 -13.574 -10.567 1.00 16.97 178 PHE A CA 1
ATOM 1312 C C . PHE A 1 186 ? -22.286 -13.525 -12.012 1.00 17.99 178 PHE A C 1
ATOM 1313 O O . PHE A 1 186 ? -21.115 -13.573 -12.324 1.00 17.77 178 PHE A O 1
ATOM 1321 N N . PRO A 1 187 ? -23.274 -13.318 -12.895 1.00 18.75 179 PRO A N 1
ATOM 1322 C CA . PRO A 1 187 ? -22.959 -13.354 -14.332 1.00 19.64 179 PRO A CA 1
ATOM 1323 C C . PRO A 1 187 ? -22.298 -12.117 -14.878 1.00 20.73 179 PRO A C 1
ATOM 1324 O O . PRO A 1 187 ? -21.780 -12.170 -15.968 1.00 21.55 179 PRO A O 1
ATOM 1328 N N . THR A 1 188 ? -22.369 -10.986 -14.181 1.00 21.84 180 THR A N 1
ATOM 1329 C CA . THR A 1 188 ? -21.566 -9.817 -14.521 1.00 22.24 180 THR A CA 1
ATOM 1330 C C . THR A 1 188 ? -21.167 -9.176 -13.209 1.00 21.13 180 THR A C 1
ATOM 1331 O O . THR A 1 188 ? -21.589 -9.627 -12.127 1.00 20.67 180 THR A O 1
ATOM 1335 N N . VAL A 1 189 ? -20.404 -8.096 -13.308 1.00 20.02 181 VAL A N 1
ATOM 1336 C CA . VAL A 1 189 ? -20.075 -7.252 -12.152 1.00 18.92 181 VAL A CA 1
ATOM 1337 C C . VAL A 1 189 ? -21.355 -6.659 -11.583 1.00 18.18 181 VAL A C 1
ATOM 1338 O O . VAL A 1 189 ? -22.316 -6.513 -12.313 1.00 18.21 181 VAL A O 1
ATOM 1342 N N . ILE A 1 190 ? -21.406 -6.377 -10.278 1.00 17.31 182 ILE A N 1
ATOM 1343 C CA . ILE A 1 190 ? -22.638 -5.905 -9.657 1.00 16.17 182 ILE A CA 1
ATOM 1344 C C . ILE A 1 190 ? -22.357 -4.632 -8.870 1.00 14.38 182 ILE A C 1
ATOM 1345 O O . ILE A 1 190 ? -21.252 -4.446 -8.451 1.00 13.40 182 ILE A O 1
ATOM 1350 N N . ALA A 1 191 ? -23.365 -3.762 -8.704 1.00 13.30 183 ALA A N 1
ATOM 1351 C CA . ALA A 1 191 ? -23.228 -2.556 -7.894 1.00 12.91 183 ALA A CA 1
ATOM 1352 C C . ALA A 1 191 ? -23.075 -2.937 -6.442 1.00 12.19 183 ALA A C 1
ATOM 1353 O O . ALA A 1 191 ? -23.680 -3.887 -5.999 1.00 11.19 183 ALA A O 1
ATOM 1355 N N . HIS A 1 192 ? -22.311 -2.151 -5.712 1.00 12.33 184 HIS A N 1
ATOM 1356 C CA . HIS A 1 192 ? -22.306 -2.228 -4.230 1.00 12.18 184 HIS A CA 1
ATOM 1357 C C . HIS A 1 192 ? -23.691 -1.888 -3.684 1.00 11.61 184 HIS A C 1
ATOM 1358 O O . HIS A 1 192 ? -24.386 -1.019 -4.226 1.00 11.39 184 HIS A O 1
ATOM 1365 N N . GLY A 1 193 ? -24.103 -2.575 -2.606 1.00 11.42 185 GLY A N 1
ATOM 1366 C CA . GLY A 1 193 ? -25.365 -2.281 -1.975 1.00 11.40 185 GLY A CA 1
ATOM 1367 C C . GLY A 1 193 ? -25.419 -0.853 -1.525 1.00 11.64 185 GLY A C 1
ATOM 1368 O O . GLY A 1 193 ? -26.445 -0.197 -1.705 1.00 12.10 185 GLY A O 1
ATOM 1369 N N . MET A 1 194 ? -24.313 -0.330 -0.974 1.00 11.49 186 MET A N 1
ATOM 1370 C CA . MET A 1 194 ? -24.376 1.007 -0.403 1.00 12.07 186 MET A CA 1
ATOM 1371 C C . MET A 1 194 ? -24.260 2.094 -1.484 1.00 12.82 186 MET A C 1
ATOM 1372 O O . MET A 1 194 ? -24.490 3.259 -1.199 1.00 12.70 186 MET A O 1
ATOM 1377 N N . PHE A 1 195 ? -23.860 1.745 -2.717 1.00 13.51 187 PHE A N 1
ATOM 1378 C CA . PHE A 1 195 ? -24.004 2.725 -3.797 1.00 13.63 187 PHE A CA 1
ATOM 1379 C C . PHE A 1 195 ? -25.467 3.051 -3.963 1.00 14.44 187 PHE A C 1
ATOM 1380 O O . PHE A 1 195 ? -25.878 4.200 -3.965 1.00 15.17 187 PHE A O 1
ATOM 1388 N N . THR A 1 196 ? -26.245 2.003 -4.121 1.00 15.45 188 THR A N 1
ATOM 1389 C CA . THR A 1 196 ? -27.647 2.117 -4.413 1.00 16.17 188 THR A CA 1
ATOM 1390 C C . THR A 1 196 ? -28.365 2.709 -3.186 1.00 15.66 188 THR A C 1
ATOM 1391 O O . THR A 1 196 ? -29.249 3.547 -3.338 1.00 15.49 188 THR A O 1
ATOM 1395 N N . ALA A 1 197 ? -27.934 2.357 -1.969 1.00 14.47 189 ALA A N 1
ATOM 1396 C CA . ALA A 1 197 ? -28.611 2.888 -0.785 1.00 13.95 189 ALA A CA 1
ATOM 1397 C C . ALA A 1 197 ? -28.415 4.374 -0.707 1.00 13.42 189 ALA A C 1
ATOM 1398 O O . ALA A 1 197 ? -29.285 5.066 -0.195 1.00 13.03 189 ALA A O 1
ATOM 1400 N N . ALA A 1 198 ? -27.264 4.855 -1.184 1.00 12.59 190 ALA A N 1
ATOM 1401 C CA . ALA A 1 198 ? -27.012 6.257 -1.168 1.00 12.55 190 ALA A CA 1
ATOM 1402 C C . ALA A 1 198 ? -27.773 6.893 -2.329 1.00 13.07 190 ALA A C 1
ATOM 1403 O O . ALA A 1 198 ? -28.504 7.848 -2.100 1.00 13.01 190 ALA A O 1
ATOM 1405 N N . ALA A 1 199 ? -27.627 6.346 -3.548 1.00 13.03 191 ALA A N 1
ATOM 1406 C CA . ALA A 1 199 ? -28.209 6.969 -4.775 1.00 13.31 191 ALA A CA 1
ATOM 1407 C C . ALA A 1 199 ? -29.735 7.238 -4.687 1.00 13.78 191 ALA A C 1
ATOM 1408 O O . ALA A 1 199 ? -30.223 8.244 -5.175 1.00 14.29 191 ALA A O 1
ATOM 1410 N N . VAL A 1 200 ? -30.477 6.361 -4.004 1.00 14.23 192 VAL A N 1
ATOM 1411 C CA . VAL A 1 200 ? -31.959 6.526 -3.858 1.00 14.22 192 VAL A CA 1
ATOM 1412 C C . VAL A 1 200 ? -32.405 7.733 -3.004 1.00 14.51 192 VAL A C 1
ATOM 1413 O O . VAL A 1 200 ? -33.576 8.121 -3.025 1.00 14.09 192 VAL A O 1
ATOM 1417 N N . LEU A 1 201 ? -31.454 8.356 -2.285 1.00 14.87 193 LEU A N 1
ATOM 1418 C CA . LEU A 1 201 ? -31.771 9.444 -1.374 1.00 15.16 193 LEU A CA 1
ATOM 1419 C C . LEU A 1 201 ? -31.771 10.793 -2.086 1.00 16.18 193 LEU A C 1
ATOM 1420 O O . LEU A 1 201 ? -32.107 11.774 -1.501 1.00 17.83 193 LEU A O 1
ATOM 1425 N N . ALA A 1 202 ? -31.433 10.842 -3.361 1.00 17.96 194 ALA A N 1
ATOM 1426 C CA . ALA A 1 202 ? -31.213 12.112 -4.058 1.00 19.61 194 ALA A CA 1
ATOM 1427 C C . ALA A 1 202 ? -32.455 12.962 -4.054 1.00 22.62 194 ALA A C 1
ATOM 1428 O O . ALA A 1 202 ? -33.567 12.451 -4.267 1.00 22.16 194 ALA A O 1
ATOM 1430 N N . ASN A 1 203 ? -32.265 14.263 -3.813 1.00 26.01 195 ASN A N 1
ATOM 1431 C CA . ASN A 1 203 ? -33.380 15.223 -3.741 1.00 31.07 195 ASN A CA 1
ATOM 1432 C C . ASN A 1 203 ? -34.199 15.039 -2.444 1.00 32.26 195 ASN A C 1
ATOM 1433 O O . ASN A 1 203 ? -34.140 15.935 -1.578 1.00 32.47 195 ASN A O 1
ATOM 1438 N N . ILE A 1 204 ? -34.918 13.897 -2.318 1.00 30.92 196 ILE A N 1
ATOM 1439 C CA . ILE A 1 204 ? -35.591 13.442 -1.042 1.00 29.28 196 ILE A CA 1
ATOM 1440 C C . ILE A 1 204 ? -34.840 13.790 0.272 1.00 26.44 196 ILE A C 1
ATOM 1441 O O . ILE A 1 204 ? -35.444 14.197 1.273 1.00 25.93 196 ILE A O 1
ATOM 1446 N N . GLU A 1 205 ? -33.520 13.640 0.247 1.00 23.60 197 GLU A N 1
ATOM 1447 C CA . GLU A 1 205 ? -32.653 13.939 1.382 1.00 22.55 197 GLU A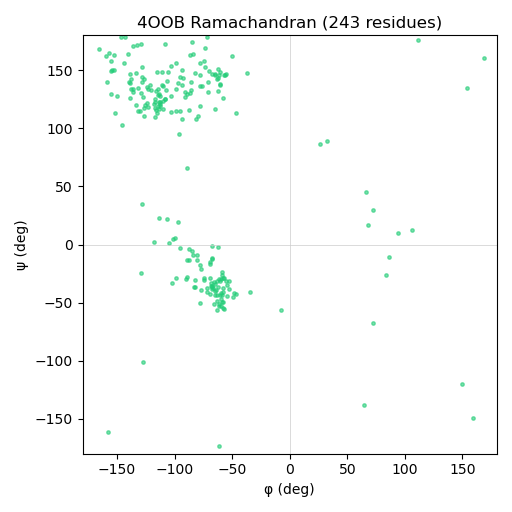 CA 1
ATOM 1448 C C . GLU A 1 205 ? -32.743 15.394 1.878 1.00 21.63 197 GLU A C 1
ATOM 1449 O O . GLU A 1 205 ? -32.456 15.657 3.044 1.00 20.88 197 GLU A O 1
ATOM 1455 N N . ALA A 1 206 ? -33.113 16.323 0.999 1.00 20.94 198 ALA A N 1
ATOM 1456 C CA . ALA A 1 206 ? -33.244 17.720 1.390 1.00 23.46 198 ALA A CA 1
ATOM 1457 C C . ALA A 1 206 ? -34.292 17.906 2.512 1.00 24.66 198 ALA A C 1
ATOM 1458 O O . ALA A 1 206 ? -34.179 18.826 3.309 1.00 24.09 198 ALA A O 1
ATOM 1460 N N . ARG A 1 207 ? -35.289 17.032 2.536 1.00 24.59 199 ARG A N 1
ATOM 1461 C CA . ARG A 1 207 ? -36.387 17.131 3.457 1.00 27.68 199 ARG A CA 1
ATOM 1462 C C . ARG A 1 207 ? -36.199 16.288 4.724 1.00 26.67 199 ARG A C 1
ATOM 1463 O O . ARG A 1 207 ? -37.041 16.329 5.623 1.00 27.87 199 ARG A O 1
ATOM 1471 N N . PHE A 1 208 ? -35.114 15.522 4.823 1.00 26.91 200 PHE A N 1
ATOM 1472 C CA . PHE A 1 208 ? -34.919 14.668 6.026 1.00 26.44 200 PHE A CA 1
ATOM 1473 C C . PHE A 1 208 ? -34.779 15.511 7.272 1.00 25.39 200 PHE A C 1
ATOM 1474 O O . PHE A 1 208 ? -34.161 16.568 7.220 1.00 24.08 200 PHE A O 1
ATOM 1482 N N . PRO A 1 209 ? -35.344 15.047 8.399 1.00 25.78 201 PRO A N 1
ATOM 1483 C CA . PRO A 1 209 ? -34.962 15.696 9.640 1.00 26.25 201 PRO A CA 1
ATOM 1484 C C . PRO A 1 209 ? -33.554 15.279 10.030 1.00 27.44 201 PRO A C 1
ATOM 1485 O O . PRO A 1 209 ? -32.996 14.336 9.446 1.00 30.29 201 PRO A O 1
ATOM 1489 N N . ASP A 1 210 ? -33.004 15.973 11.020 1.00 27.85 202 ASP A N 1
ATOM 1490 C CA . ASP A 1 210 ? -31.636 15.786 11.478 1.00 26.98 202 ASP A CA 1
ATOM 1491 C C . ASP A 1 210 ? -31.475 14.503 12.283 1.00 25.19 202 ASP A C 1
ATOM 1492 O O . ASP A 1 210 ? -30.410 13.923 12.324 1.00 28.45 202 ASP A O 1
ATOM 1497 N N . ALA A 1 211 ? -32.518 14.087 12.966 1.00 23.61 203 ALA A N 1
ATOM 1498 C CA . ALA A 1 211 ? -32.523 12.818 13.651 1.00 22.89 203 ALA A CA 1
ATOM 1499 C C . ALA A 1 211 ? -33.350 11.868 12.788 1.00 20.82 203 ALA A C 1
ATOM 1500 O O . ALA A 1 211 ? -34.542 12.066 12.637 1.00 19.96 203 ALA A O 1
ATOM 1502 N N . VAL A 1 212 ? -32.727 10.842 12.217 1.00 19.76 204 VAL A N 1
ATOM 1503 C CA . VAL A 1 212 ? -33.452 9.980 11.277 1.00 19.97 204 VAL A CA 1
ATOM 1504 C C . VAL A 1 212 ? -32.899 8.566 11.241 1.00 19.12 204 VAL A C 1
ATOM 1505 O O . VAL A 1 212 ? -31.699 8.351 11.465 1.00 18.44 204 VAL A O 1
ATOM 1509 N N . ARG A 1 213 ? -33.777 7.605 10.960 1.00 19.08 205 ARG A N 1
ATOM 1510 C CA . ARG A 1 213 ? -33.399 6.180 10.822 1.00 19.55 205 ARG A CA 1
ATOM 1511 C C . ARG A 1 213 ? -33.638 5.747 9.365 1.00 18.61 205 ARG A C 1
ATOM 1512 O O . ARG A 1 213 ? -34.681 6.060 8.753 1.00 19.00 205 ARG A O 1
ATOM 1516 N N . TYR A 1 214 ? -32.657 5.047 8.798 1.00 17.08 206 TYR A N 1
ATOM 1517 C CA . TYR A 1 214 ? -32.712 4.551 7.425 1.00 15.63 206 TYR A CA 1
ATOM 1518 C C . TYR A 1 214 ? -32.427 3.038 7.415 1.00 14.96 206 TYR A C 1
ATOM 1519 O O . TYR A 1 214 ? -31.325 2.609 7.709 1.00 15.12 206 TYR A O 1
ATOM 1528 N N . SER A 1 215 ? -33.452 2.253 7.105 1.00 15.22 207 SER A N 1
ATOM 1529 C CA . SER A 1 215 ? -33.407 0.785 7.050 1.00 15.23 207 SER A CA 1
ATOM 1530 C C . SER A 1 215 ? -33.569 0.280 5.651 1.00 15.27 207 SER A C 1
ATOM 1531 O O . SER A 1 215 ? -34.557 0.571 4.989 1.00 14.86 207 SER A O 1
ATOM 1534 N N . VAL A 1 216 ? -32.584 -0.485 5.218 1.00 15.88 208 VAL A N 1
ATOM 1535 C CA . VAL A 1 216 ? -32.520 -0.989 3.891 1.00 16.38 208 VAL A CA 1
ATOM 1536 C C . VAL A 1 216 ? -32.426 -2.500 3.951 1.00 17.17 208 VAL A C 1
ATOM 1537 O O . VAL A 1 216 ? -31.627 -3.085 4.680 1.00 16.89 208 VAL A O 1
ATOM 1541 N N . ARG A 1 217 ? -33.228 -3.112 3.121 1.00 18.92 209 ARG A N 1
ATOM 1542 C CA . ARG A 1 217 ? -33.180 -4.545 2.877 1.00 21.76 209 ARG A CA 1
ATOM 1543 C C . ARG A 1 217 ? -32.733 -4.760 1.417 1.00 18.20 209 ARG A C 1
ATOM 1544 O O . ARG A 1 217 ? -33.401 -4.265 0.500 1.00 17.33 209 ARG A O 1
ATOM 1552 N N . PHE A 1 218 ? -31.648 -5.498 1.179 1.00 16.77 210 PHE A N 1
ATOM 1553 C CA . PHE A 1 218 ? -31.198 -5.787 -0.219 1.00 17.05 210 PHE A CA 1
ATOM 1554 C C . PHE A 1 218 ? -31.666 -7.158 -0.755 1.00 18.83 210 PHE A C 1
ATOM 1555 O O . PHE A 1 218 ? -31.640 -8.138 -0.049 1.00 20.58 210 PHE A O 1
ATOM 1563 N N . ALA A 1 219 ? -32.091 -7.221 -2.005 1.00 19.54 211 ALA A N 1
ATOM 1564 C CA . ALA A 1 219 ? -32.633 -8.467 -2.557 1.00 20.70 211 ALA A CA 1
ATOM 1565 C C . ALA A 1 219 ? -31.904 -8.804 -3.846 1.00 20.23 211 ALA A C 1
ATOM 1566 O O . ALA A 1 219 ? -30.795 -9.265 -3.778 1.00 20.85 211 ALA A O 1
ATOM 1568 N N . LYS A 1 220 ? -32.476 -8.541 -5.003 1.00 22.64 212 LYS A N 1
ATOM 1569 C CA . LYS A 1 220 ? -31.825 -8.952 -6.286 1.00 24.83 212 LYS A CA 1
ATOM 1570 C C . LYS A 1 220 ? -30.610 -8.075 -6.525 1.00 20.88 212 LYS A C 1
ATOM 1571 O O . LYS A 1 220 ? -30.730 -6.851 -6.404 1.00 18.33 212 LYS A O 1
ATOM 1577 N N . PRO A 1 221 ? -29.466 -8.691 -6.846 1.00 19.03 213 PRO A N 1
ATOM 1578 C CA . PRO A 1 221 ? -28.239 -7.984 -7.134 1.00 18.65 213 PRO A CA 1
ATOM 1579 C C . PRO A 1 221 ? -28.413 -7.057 -8.321 1.00 18.03 213 PRO A C 1
ATOM 1580 O O . PRO A 1 221 ? -29.243 -7.293 -9.167 1.00 18.50 213 PRO A O 1
ATOM 1584 N N . VAL A 1 222 ? -27.710 -5.950 -8.327 1.00 17.48 214 VAL A N 1
ATOM 1585 C CA . VAL A 1 222 ? -27.899 -4.969 -9.354 1.00 18.04 214 VAL A CA 1
ATOM 1586 C C . VAL A 1 222 ? -26.838 -5.254 -10.377 1.00 18.67 214 VAL A C 1
ATOM 1587 O O . VAL A 1 222 ? -25.639 -4.866 -10.175 1.00 17.30 214 VAL A O 1
ATOM 1591 N N . LEU A 1 223 ? -27.230 -6.035 -11.407 1.00 18.54 215 LEU A N 1
ATOM 1592 C CA . LEU A 1 223 ? -26.303 -6.444 -12.467 1.00 19.26 215 LEU A CA 1
ATOM 1593 C C . LEU A 1 223 ? -26.086 -5.295 -13.368 1.00 19.15 215 LEU A C 1
ATOM 1594 O O . LEU A 1 223 ? -27.024 -4.612 -13.676 1.00 19.42 215 LEU A O 1
ATOM 1599 N N . LEU A 1 224 ? -24.839 -5.046 -13.760 1.00 19.16 216 LEU A N 1
ATOM 1600 C CA . LEU A 1 224 ? -24.496 -3.800 -14.479 1.00 19.20 216 LEU A CA 1
ATOM 1601 C C . LEU A 1 224 ? -24.269 -4.136 -15.971 1.00 19.45 216 LEU A C 1
ATOM 1602 O O . LEU A 1 224 ? -23.856 -5.251 -16.279 1.00 20.18 216 LEU A O 1
ATOM 1607 N N . PRO A 1 225 ? -24.579 -3.198 -16.886 1.00 19.82 217 PRO A N 1
ATOM 1608 C CA . PRO A 1 225 ? -25.287 -1.918 -16.637 1.00 20.00 217 PRO A CA 1
ATOM 1609 C C . PRO A 1 225 ? -26.741 -2.151 -16.178 1.00 20.24 217 PRO A C 1
ATOM 1610 O O . PRO A 1 225 ? -27.383 -3.099 -16.597 1.00 20.61 217 PRO A O 1
ATOM 1614 N N . ALA A 1 226 ? -27.242 -1.293 -15.315 1.00 20.60 218 ALA A N 1
ATOM 1615 C CA . ALA A 1 226 ? -28.577 -1.445 -14.766 1.00 20.14 218 ALA A CA 1
ATOM 1616 C C . ALA A 1 226 ? -29.384 -0.188 -15.050 1.00 20.27 218 ALA A C 1
ATOM 1617 O O . ALA A 1 226 ? -28.921 0.954 -14.837 1.00 18.21 218 ALA A O 1
ATOM 1619 N N . THR A 1 227 ? -30.618 -0.422 -15.476 1.00 20.45 219 THR A N 1
ATOM 1620 C CA . THR A 1 227 ? -31.599 0.632 -15.502 1.00 20.54 219 THR A CA 1
ATOM 1621 C C . THR A 1 227 ? -32.658 0.245 -14.502 1.00 21.78 219 THR A C 1
ATOM 1622 O O . THR A 1 227 ? -33.299 -0.778 -14.678 1.00 24.40 219 THR A O 1
ATOM 1626 N N . ALA A 1 228 ? -32.879 1.053 -13.469 1.00 21.32 220 ALA A N 1
ATOM 1627 C CA . ALA A 1 228 ? -33.741 0.611 -12.389 1.00 19.98 220 ALA A CA 1
ATOM 1628 C C . ALA A 1 228 ? -34.719 1.707 -11.922 1.00 19.72 220 ALA A C 1
ATOM 1629 O O . ALA A 1 228 ? -34.339 2.879 -11.708 1.00 19.24 220 ALA A O 1
ATOM 1631 N N . GLY A 1 229 ? -35.982 1.301 -11.772 1.00 18.84 221 GLY A N 1
ATOM 1632 C CA . GLY A 1 229 ? -37.085 2.230 -11.477 1.00 19.56 221 GLY A CA 1
ATOM 1633 C C . GLY A 1 229 ? -37.149 2.404 -9.982 1.00 19.89 221 GLY A C 1
ATOM 1634 O O . GLY A 1 229 ? -37.113 1.403 -9.246 1.00 19.76 221 GLY A O 1
ATOM 1635 N N . LEU A 1 230 ? -37.204 3.662 -9.531 1.00 19.62 222 LEU A N 1
ATOM 1636 C CA . LEU A 1 230 ? -37.310 3.961 -8.098 1.00 19.18 222 LEU A CA 1
ATOM 1637 C C . LEU A 1 230 ? -38.714 4.500 -7.743 1.00 19.69 222 LEU A C 1
ATOM 1638 O O . LEU A 1 230 ? -39.179 5.484 -8.299 1.00 20.60 222 LEU A O 1
ATOM 1643 N N . TYR A 1 231 ? -39.343 3.843 -6.781 1.00 19.93 223 TYR A N 1
ATOM 1644 C CA . TYR A 1 231 ? -40.634 4.229 -6.221 1.00 19.76 223 TYR A CA 1
ATOM 1645 C C . TYR A 1 231 ? -40.486 4.799 -4.807 1.00 19.89 223 TYR A C 1
ATOM 1646 O O . TYR A 1 231 ? -39.802 4.231 -3.928 1.00 18.66 223 TYR A O 1
ATOM 1655 N N . VAL A 1 232 ? -41.145 5.918 -4.611 1.00 21.13 224 VAL A N 1
ATOM 1656 C CA . VAL A 1 232 ? -41.092 6.686 -3.381 1.00 24.31 224 VAL A CA 1
ATOM 1657 C C . VAL A 1 232 ? -42.512 7.096 -2.953 1.00 25.40 224 VAL A C 1
ATOM 1658 O O . VAL A 1 232 ? -43.210 7.758 -3.691 1.00 22.91 224 VAL A O 1
ATOM 1662 N N . ALA A 1 233 ? -42.915 6.667 -1.762 1.00 27.43 225 ALA A N 1
ATOM 1663 C CA . ALA A 1 233 ? -44.181 7.061 -1.159 1.00 27.88 225 ALA A CA 1
ATOM 1664 C C . ALA A 1 233 ? -43.784 7.895 0.013 1.00 30.81 225 ALA A C 1
ATOM 1665 O O . ALA A 1 233 ? -43.030 7.426 0.881 1.00 28.56 225 ALA A O 1
ATOM 1667 N N . GLU A 1 234 ? -44.242 9.146 0.009 1.00 36.08 226 GLU A N 1
ATOM 1668 C CA . GLU A 1 234 ? -43.999 10.068 1.110 1.00 42.84 226 GLU A CA 1
ATOM 1669 C C . GLU A 1 234 ? -45.180 10.031 2.032 1.00 44.67 226 GLU A C 1
ATOM 1670 O O . GLU A 1 234 ? -46.308 9.887 1.583 1.00 47.53 226 GLU A O 1
ATOM 1676 N N . GLY A 1 235 ? -44.906 10.150 3.322 1.00 46.88 227 GLY A N 1
ATOM 1677 C CA . GLY A 1 235 ? -45.924 10.018 4.343 1.00 46.80 227 GLY A CA 1
ATOM 1678 C C . GLY A 1 235 ? -45.606 10.931 5.499 1.00 47.60 227 GLY A C 1
ATOM 1679 O O . GLY A 1 235 ? -44.598 11.638 5.485 1.00 49.16 227 GLY A O 1
ATOM 1680 N N . ASP A 1 236 ? -46.493 10.913 6.488 1.00 50.42 228 ASP A N 1
ATOM 1681 C CA . ASP A 1 236 ? -46.349 11.679 7.717 1.00 49.73 228 ASP A CA 1
ATOM 1682 C C . ASP A 1 236 ? -45.091 11.203 8.420 1.00 48.12 228 ASP A C 1
ATOM 1683 O O . ASP A 1 236 ? -44.223 12.014 8.745 1.00 49.54 228 ASP A O 1
ATOM 1685 N N . GLY A 1 237 ? -44.974 9.888 8.608 1.00 44.54 229 GLY A N 1
ATOM 1686 C CA . GLY A 1 237 ? -43.767 9.278 9.203 1.00 43.59 229 GLY A CA 1
ATOM 1687 C C . GLY A 1 237 ? -42.441 9.477 8.476 1.00 40.07 229 GLY A C 1
ATOM 1688 O O . GLY A 1 237 ? -41.379 9.558 9.132 1.00 37.05 229 GLY A O 1
ATOM 1689 N N . GLY A 1 238 ? -42.496 9.573 7.139 1.00 35.81 230 GLY A N 1
ATOM 1690 C CA . GLY A 1 238 ? -41.294 9.735 6.312 1.00 32.64 230 GLY A CA 1
ATOM 1691 C C . GLY A 1 238 ? -41.434 9.109 4.927 1.00 30.43 230 GLY A C 1
ATOM 1692 O O . GLY A 1 238 ? -42.325 9.481 4.163 1.00 28.92 230 GLY A O 1
ATOM 1693 N N . TRP A 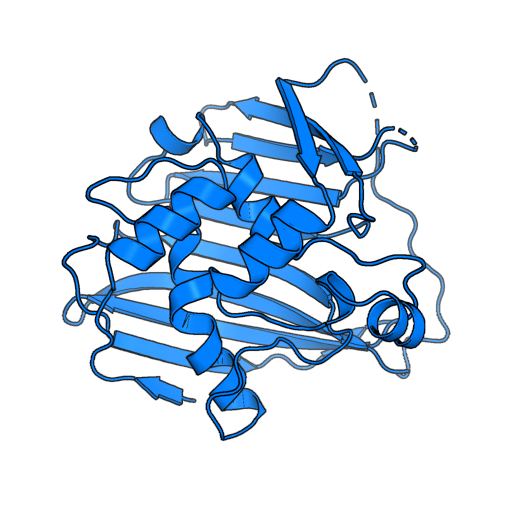1 239 ? -40.577 8.150 4.592 1.00 27.95 231 TRP A N 1
ATOM 1694 C CA . TRP A 1 239 ? -40.521 7.679 3.224 1.00 26.08 231 TRP A CA 1
ATOM 1695 C C . TRP A 1 239 ? -40.370 6.185 3.145 1.00 24.90 231 TRP A C 1
ATOM 1696 O O . TRP A 1 239 ? -39.616 5.587 3.913 1.00 24.86 231 TRP A O 1
ATOM 1707 N N . ASP A 1 240 ? -41.087 5.586 2.206 1.00 24.39 232 ASP A N 1
ATOM 1708 C CA . ASP A 1 240 ? -40.934 4.165 1.851 1.00 25.26 232 ASP A CA 1
ATOM 1709 C C . ASP A 1 240 ? -40.365 4.146 0.437 1.00 23.90 232 ASP A C 1
ATOM 1710 O O . ASP A 1 240 ? -40.901 4.822 -0.469 1.00 22.98 232 ASP A O 1
ATOM 1715 N N . LEU A 1 241 ? -39.272 3.410 0.272 1.00 23.20 233 LEU A N 1
ATOM 1716 C CA . LEU A 1 241 ? -38.529 3.340 -1.004 1.00 22.56 233 LEU A CA 1
ATOM 1717 C C . LEU A 1 241 ? -38.461 1.901 -1.502 1.00 21.83 233 LEU A C 1
ATOM 1718 O O . LEU A 1 241 ? -38.257 0.969 -0.720 1.00 20.68 233 LEU A O 1
ATOM 1723 N N . THR A 1 242 ? -38.664 1.734 -2.810 1.00 22.13 234 THR A N 1
ATOM 1724 C CA . THR A 1 242 ? -38.391 0.485 -3.487 1.00 22.28 234 THR A CA 1
ATOM 1725 C C . THR A 1 242 ? -37.734 0.744 -4.819 1.00 20.99 234 THR A C 1
ATOM 1726 O O . THR A 1 242 ? -38.253 1.522 -5.640 1.00 22.51 234 THR A O 1
ATOM 1730 N N . LEU A 1 243 ? -36.588 0.107 -5.017 1.00 19.74 235 LEU A N 1
ATOM 1731 C CA . LEU A 1 243 ? -35.876 0.155 -6.283 1.00 19.47 235 LEU A CA 1
ATOM 1732 C C . LEU A 1 243 ? -36.009 -1.1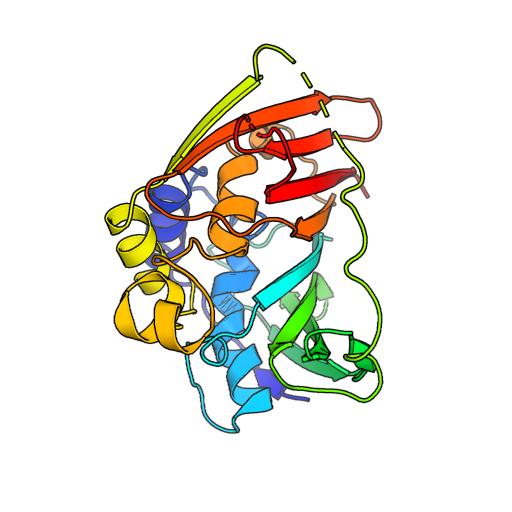99 -6.952 1.00 20.63 235 LEU A C 1
ATOM 1733 O O . LEU A 1 243 ? -35.645 -2.192 -6.366 1.00 20.30 235 LEU A O 1
ATOM 1738 N N . ARG A 1 244 ? -36.496 -1.251 -8.181 1.00 23.86 236 ARG A N 1
ATOM 1739 C CA . ARG A 1 244 ? -36.653 -2.556 -8.899 1.00 27.28 236 ARG A CA 1
ATOM 1740 C C . ARG A 1 244 ? -36.186 -2.532 -10.361 1.00 28.26 236 ARG A C 1
ATOM 1741 O O . ARG A 1 244 ? -35.932 -1.470 -10.882 1.00 28.62 236 ARG A O 1
ATOM 1749 N N . ASN A 1 245 ? -36.107 -3.687 -11.022 1.00 34.86 237 ASN A N 1
ATOM 1750 C CA . ASN A 1 245 ? -35.557 -3.778 -12.415 1.00 41.06 237 ASN A CA 1
ATOM 1751 C C . ASN A 1 245 ? -36.504 -3.884 -13.609 1.00 45.45 237 ASN A C 1
ATOM 1752 O O . ASN A 1 245 ? -36.016 -4.088 -14.743 1.00 57.63 237 ASN A O 1
ATOM 1757 N N . MET A 1 246 ? -37.817 -3.794 -13.414 1.00 42.67 238 MET A N 1
ATOM 1758 C CA . MET A 1 246 ? -38.753 -4.184 -14.507 1.00 47.71 238 MET A CA 1
ATOM 1759 C C . MET A 1 246 ? -38.099 -5.200 -15.436 1.00 48.56 238 MET A C 1
ATOM 1760 O O . MET A 1 246 ? -38.737 -6.159 -15.851 1.00 50.07 238 MET A O 1
ATOM 1762 N N . LYS A 1 248 ? -38.276 -8.047 -14.726 1.00 46.92 240 LYS A N 1
ATOM 1763 C CA . LYS A 1 248 ? -39.160 -8.833 -13.894 1.00 45.49 240 LYS A CA 1
ATOM 1764 C C . LYS A 1 248 ? -40.058 -7.879 -13.168 1.00 49.16 240 LYS A C 1
ATOM 1765 O O . LYS A 1 248 ? -41.266 -7.949 -13.295 1.00 47.44 240 LYS A O 1
ATOM 1767 N N . GLY A 1 249 ? -39.446 -6.946 -12.439 1.00 54.34 241 GLY A N 1
ATOM 1768 C CA . GLY A 1 249 ? -40.155 -6.022 -11.533 1.00 52.16 241 GLY A CA 1
ATOM 1769 C C . GLY A 1 249 ? -39.962 -6.370 -10.050 1.00 51.75 241 GLY A C 1
ATOM 1770 O O . GLY A 1 249 ? -40.656 -5.845 -9.192 1.00 44.18 241 GLY A O 1
ATOM 1771 N N . TYR A 1 250 ? -39.012 -7.262 -9.755 1.00 52.68 242 TYR A N 1
ATOM 1772 C CA . TYR A 1 250 ? -38.617 -7.584 -8.367 1.00 50.62 242 TYR A CA 1
ATOM 1773 C C . TYR A 1 250 ? -37.613 -6.621 -7.812 1.00 43.11 242 TYR A C 1
ATOM 1774 O O . TYR A 1 250 ? -36.937 -5.879 -8.563 1.00 43.77 242 TYR A O 1
ATOM 1783 N N . PRO A 1 251 ? -37.496 -6.666 -6.493 1.00 33.39 243 PRO A N 1
ATOM 1784 C CA . PRO A 1 251 ? -36.845 -5.600 -5.793 1.00 28.37 243 PRO A CA 1
ATOM 1785 C C . PRO A 1 251 ? -35.335 -5.828 -5.766 1.00 23.20 243 PRO A C 1
ATOM 1786 O O . PRO A 1 251 ? -34.870 -6.941 -5.497 1.00 20.93 243 PRO A O 1
ATOM 1788 N N . HIS A 1 252 ? -34.583 -4.774 -6.091 1.00 19.65 244 HIS A N 1
ATOM 1789 C CA . HIS A 1 252 ? -33.179 -4.659 -5.671 1.00 18.42 244 HIS A CA 1
ATOM 1790 C C . HIS A 1 252 ? -33.012 -4.262 -4.204 1.00 16.79 244 HIS A C 1
ATOM 1791 O O . HIS A 1 252 ? -32.123 -4.745 -3.523 1.00 14.98 244 HIS A O 1
ATOM 1798 N N . LEU A 1 253 ? -33.867 -3.358 -3.737 1.00 16.05 245 LEU A N 1
ATOM 1799 C CA . LEU A 1 253 ? -33.946 -3.000 -2.324 1.00 16.03 245 LEU A CA 1
ATOM 1800 C C . LEU A 1 253 ? -35.329 -2.441 -1.949 1.00 15.73 245 LEU A C 1
ATOM 1801 O O . LEU A 1 253 ? -36.063 -1.976 -2.817 1.00 14.66 245 LEU A O 1
ATOM 1806 N N . THR A 1 254 ? -35.661 -2.510 -0.665 1.00 15.76 246 THR A N 1
ATOM 1807 C CA . THR A 1 254 ? -36.832 -1.852 -0.136 1.00 17.91 246 THR A CA 1
ATOM 1808 C C . THR A 1 254 ? -36.326 -1.181 1.117 1.00 17.35 246 THR A C 1
ATOM 1809 O O . THR A 1 254 ? -35.435 -1.701 1.786 1.00 19.66 246 THR A O 1
ATOM 1813 N N . ALA A 1 255 ? -36.887 -0.043 1.453 1.00 16.74 247 ALA A N 1
ATOM 1814 C CA . ALA A 1 255 ? -36.326 0.745 2.511 1.00 16.75 247 ALA A CA 1
ATOM 1815 C C . ALA A 1 255 ? -37.264 1.735 3.130 1.00 16.16 247 ALA A C 1
ATOM 1816 O O . ALA A 1 255 ? -38.232 2.127 2.557 1.00 16.41 247 ALA A O 1
ATOM 1818 N N . THR A 1 256 ? -36.903 2.204 4.313 1.00 17.12 248 THR A N 1
ATOM 1819 C CA . THR A 1 256 ? -37.692 3.201 4.969 1.00 17.38 248 THR A CA 1
ATOM 1820 C C . THR A 1 256 ? -36.781 4.206 5.564 1.00 18.18 248 THR A C 1
ATOM 1821 O O . THR A 1 256 ? -35.703 3.854 6.056 1.00 17.04 248 THR A O 1
ATOM 1825 N N . VAL A 1 257 ? -37.247 5.460 5.481 1.00 19.48 249 VAL A N 1
ATOM 1826 C CA . VAL A 1 257 ? -36.733 6.597 6.197 1.00 19.26 249 VAL A CA 1
ATOM 1827 C C . VAL A 1 257 ? -37.834 7.079 7.180 1.00 20.47 249 VAL A C 1
ATOM 1828 O O . VAL A 1 257 ? -38.968 7.290 6.781 1.00 19.62 249 VAL A O 1
ATOM 1832 N N . ARG A 1 258 ? -37.475 7.246 8.458 1.00 21.06 250 ARG A N 1
ATOM 1833 C CA . ARG A 1 258 ? -38.396 7.737 9.472 1.00 21.70 250 ARG A CA 1
ATOM 1834 C C . ARG A 1 258 ? -37.660 8.730 10.345 1.00 23.09 250 ARG A C 1
ATOM 1835 O O . ARG A 1 258 ? -36.502 8.502 10.737 1.00 24.52 250 ARG A O 1
ATOM 1843 N N . GLY A 1 259 ? -38.298 9.862 10.605 1.00 23.70 251 GLY A N 1
ATOM 1844 C CA . GLY A 1 259 ? -37.826 10.812 11.599 1.00 24.15 251 GLY A CA 1
ATOM 1845 C C . GLY A 1 259 ? -37.815 10.112 12.926 1.00 25.45 251 GLY A C 1
ATOM 1846 O O . GLY A 1 259 ? -38.710 9.367 13.216 1.00 25.77 251 GLY A O 1
ATOM 1847 N N . LEU A 1 260 ? -36.777 10.307 13.723 1.00 29.20 252 LEU A N 1
ATOM 1848 C CA . LEU A 1 260 ? -36.737 9.689 15.051 1.00 34.36 252 LEU A CA 1
ATOM 1849 C C . LEU A 1 260 ? -37.742 10.279 16.040 1.00 34.49 252 LEU A C 1
ATOM 1850 O O . LEU A 1 260 ? -38.004 11.474 15.985 1.00 36.73 252 LEU A O 1
#

Nearest PDB structures (foldseek):
  4oob-assembly1_A  TM=1.004E+00  e=7.689E-56  Mycobacterium tuberculosis H37Rv
  3wew-assembly1_A  TM=9.651E-01  e=4.684E-45  Mycobacterium tuberculosis H37Rv
  1s9c-assembly5_I  TM=7.681E-01  e=1.266E-15  Homo sapiens
  1s9c-assembly4_H  TM=7.201E-01  e=1.038E-13  Homo sapiens
  1s9c-assembly6_L  TM=7.143E-01  e=6.575E-13  Homo sapiens

CATH classification: 3.10.129.10

Organism: Mycobacterium tuberculosis (strain ATCC 25618 / H37Rv) (NCBI:txid83332)

Radius of gyration: 17.3 Å; Cα contacts (8 Å, |Δi|>4): 567; chains: 1; bounding box: 41×50×40 Å

Solvent-accessible surface area: 11549 Å² total; per-residue (Å²): 116,34,89,38,150,128,40,100,14,78,62,68,47,0,34,42,1,1,70,4,6,50,15,166,99,17,127,85,7,7,13,0,2,0,10,6,28,0,1,32,10,5,3,19,42,78,42,67,131,93,67,51,66,3,38,95,0,7,34,18,10,49,2,59,2,20,13,113,105,20,1,24,14,129,27,40,2,22,6,110,0,120,49,62,80,113,84,71,52,62,103,0,54,21,12,12,2,18,1,24,0,17,36,70,154,108,53,2,0,46,3,39,3,10,8,0,44,65,81,190,8,85,65,32,68,90,116,132,84,110,76,183,97,146,122,49,75,44,88,27,136,1,47,42,52,54,0,130,127,3,4,74,22,0,14,10,76,1,34,0,12,43,66,83,124,9,0,133,126,70,67,17,87,49,11,11,8,6,18,4,8,2,0,0,8,2,2,35,125,26,38,87,127,30,62,89,34,1,57,2,26,2,107,19,64,97,60,10,71,8,84,10,79,0,16,10,56,42,63,106,45,122,48,9,15,68,2,27,0,64,56,103,91,21,79,19,10,0,59,8,46,0,92,36,111

GO terms:
  GO:0018812 3-hydroxyacyl-CoA dehydratase activity (F, IDA)
  GO:0006631 fatty acid metabolic process (P, IDA)
  GO:0005886 plasma membrane (C, HDA)
  GO:0019171 (3R)-hydroxyacyl-[acyl-carrier-protein] dehydratase activity (F, IMP)
  GO:0006633 fatty acid biosynthetic process (P, IMP)
  GO:0080023 (2E)-enoyl-CoA hydratase activity (F, EXP)

InterPro domains:
  IPR002539 MaoC-like dehydratase domain [PF01575] (161-271)
  IPR003965 Fatty acid synthase [PR01483] (178-200)
  IPR003965 Fatty acid synthase [PR01483] (200-221)
  IPR029069 HotDog domain superfamily [SSF54637] (40-161)
  IPR029069 HotDog domain superfamily [SSF54637] (165-277)